Protein AF-M5C6J4-F1 (afdb_monomer_lite)

Sequence (307 aa):
MTDVLSASPREAARERMTSVIWTTALGLPIVQPYRKAKKKQILTALQSVFISDPNLPTQVDPVKQSAAFPPNFVHSLDATHMMLTALECRASSITFASVHDSYWTHASTVDDMSAIIRDTFIALHSSNILQKLRDEFVDRYKDYRVPLSTLTDRELCFILSSLVHPSREVAPPAKLLSLILALVKRSNSRYAKEDGTKRAMAAAKEMLSNAELEAGKDTVESAVEMPPVEEAAPVPDEDVIEDFVEGSEESEKPKKRKAPTKSKGRVVAGKLDSDLQYILLTDLLPILPEKGDFDVAKIKESQYFFS

pLDDT: mean 74.67, std 21.86, range [23.06, 96.75]

Secondary structure (DSSP, 8-state):
--GGGSS-HHHHHH---PPPEEE-TTS-EEE---B---EEEEE-SS-EEEEE-TTS---B-HHHHHHHHHHHHHHHHHHHHHHHHHHHHHHTT---EEETTE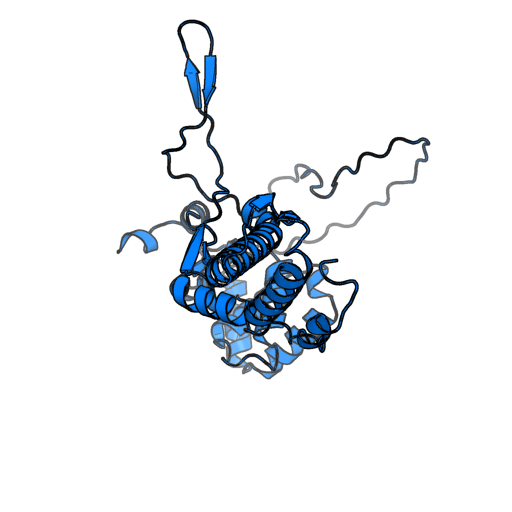EE--GGGHHHHHHHHHHHHHHHHHS-HHHHHHHHHHHHTTT-EEEGGG--HHHHHHHHHHHS-TT-SSPPPHHHHHHHHHHHHH---TGGGSHHHHHHHHHHHHSS-HHHHHHHHHHHHHTB-PPP----PPPP-----------------PPPPPP----PPPBPGGGS-TTTSEEEHHHHSPPPPPPPS--GGGGGG-SSTT-

Radius of gyration: 26.12 Å; chains: 1; bounding box: 70×62×74 Å

Organism: Thanatephorus cucumeris (strain AG1-IB / isolate 7/3/14) (NCBI:txid1108050)

Foldseek 3Di:
DPCVLVQDPVRVVQPQLDFDWDAAPVGRIDTDPAFDFDWDWDDDPVGIDTDGDPPDRGHHDVVCRVVCVVVVVVLSLQVVLLVQLVVVCVVVVWDWDDDRNDIDTDPVCLVVSLLSSLVSVCVRVVDPVVVNRLVCCCVVQVPPKDFPLPDDLLLLLVLLLQQLDPPDPDRDDLLQLLQSLLVLVLDPDPSSVDPSSVVSSVSSVVVHDPVSNVVNNVLQVQQFDDPPPDPDDDDPDPDDPDDDDDDDDDDDDDDDDDDDDDDGTDGHLVRGDSVNRIDRVSSSDGDDDDDDPDDSNVLSVDPPNSD

InterPro domains:
  IPR002092 DNA-directed RNA polymerase, phage-type [PTHR10102] (15-307)
  IPR043502 DNA/RNA polymerase superfamily [SSF56672] (11-307)
  IPR046950 DNA-directed RNA polymerase, C-terminal domain, phage-type [PF00940] (12-307)

Structure (mmCIF, N/CA/C/O backbone):
data_AF-M5C6J4-F1
#
_entry.id   AF-M5C6J4-F1
#
loop_
_atom_site.group_PDB
_atom_site.id
_atom_site.type_symbol
_atom_site.label_atom_id
_atom_site.label_alt_id
_atom_site.label_comp_id
_atom_site.label_asym_id
_atom_site.label_entity_id
_atom_site.label_seq_id
_atom_site.pdbx_PDB_ins_code
_atom_site.Cartn_x
_atom_site.Cartn_y
_atom_site.Cartn_z
_atom_site.occupancy
_atom_site.B_iso_or_equiv
_atom_site.auth_seq_id
_atom_site.auth_comp_id
_atom_site.auth_asym_id
_atom_site.auth_atom_id
_atom_site.pdbx_PDB_model_num
ATOM 1 N N . MET A 1 1 ? -2.439 -21.458 -21.784 1.00 32.91 1 MET A N 1
ATOM 2 C CA . MET A 1 1 ? -1.253 -20.772 -21.214 1.00 32.91 1 MET A CA 1
ATOM 3 C C . MET A 1 1 ? -0.208 -20.427 -22.290 1.00 32.91 1 MET A C 1
ATOM 5 O O . MET A 1 1 ? 0.917 -20.103 -21.947 1.00 32.91 1 MET A O 1
ATOM 9 N N . THR A 1 2 ? -0.577 -20.460 -23.578 1.00 26.69 2 THR A N 1
ATOM 10 C CA . THR A 1 2 ? 0.316 -20.288 -24.742 1.00 26.69 2 THR A CA 1
ATOM 11 C C . THR A 1 2 ? 0.106 -18.973 -25.507 1.00 26.69 2 THR A C 1
ATOM 13 O O . THR A 1 2 ? 0.969 -18.605 -26.290 1.00 26.69 2 THR A O 1
ATOM 16 N N . ASP A 1 3 ? -0.972 -18.224 -25.243 1.00 32.78 3 ASP A N 1
ATOM 17 C CA . ASP A 1 3 ? -1.330 -17.019 -26.022 1.00 32.78 3 ASP A CA 1
ATOM 18 C C . ASP A 1 3 ? -0.710 -15.703 -25.521 1.00 32.78 3 ASP A C 1
ATOM 20 O O . ASP A 1 3 ? -0.830 -14.670 -26.171 1.00 32.78 3 ASP A O 1
ATOM 24 N N . VAL A 1 4 ? -0.010 -15.704 -24.380 1.00 41.19 4 VAL A N 1
ATOM 25 C CA . VAL A 1 4 ? 0.631 -14.474 -23.862 1.00 41.19 4 VAL A CA 1
ATOM 26 C C . VAL A 1 4 ? 1.938 -14.161 -24.605 1.00 41.19 4 VAL A C 1
ATOM 28 O O . VAL A 1 4 ? 2.389 -13.021 -24.607 1.00 41.19 4 VAL A O 1
ATOM 31 N N . LEU A 1 5 ? 2.530 -15.149 -25.288 1.00 40.72 5 LEU A N 1
ATOM 32 C CA . LEU A 1 5 ? 3.778 -14.980 -26.044 1.00 40.72 5 LEU A CA 1
ATOM 33 C C . LEU A 1 5 ? 3.566 -14.430 -27.467 1.00 40.72 5 LEU A C 1
ATOM 35 O O . LEU A 1 5 ? 4.542 -14.069 -28.117 1.00 40.72 5 LEU A O 1
ATOM 39 N N . SER A 1 6 ? 2.321 -14.350 -27.957 1.00 40.41 6 SER A N 1
ATOM 40 C CA . SER A 1 6 ? 1.993 -13.792 -29.281 1.00 40.41 6 SER A CA 1
ATOM 41 C C . SER A 1 6 ? 1.482 -12.351 -29.242 1.00 40.41 6 SER A C 1
ATOM 43 O O . SER A 1 6 ? 1.269 -11.756 -30.297 1.00 40.41 6 SER A O 1
ATOM 45 N N . ALA A 1 7 ? 1.258 -11.783 -28.053 1.00 45.03 7 ALA A N 1
ATOM 46 C CA . ALA A 1 7 ? 0.841 -10.393 -27.918 1.00 45.03 7 ALA A CA 1
ATOM 47 C C . ALA A 1 7 ? 2.014 -9.468 -28.260 1.00 45.03 7 ALA A C 1
ATOM 49 O O . ALA A 1 7 ? 3.116 -9.611 -27.724 1.00 45.03 7 ALA A O 1
ATOM 50 N N . SER A 1 8 ? 1.787 -8.478 -29.125 1.00 53.94 8 SER A N 1
ATOM 51 C CA . SER A 1 8 ? 2.801 -7.456 -29.371 1.00 53.94 8 SER A CA 1
ATOM 52 C C . SER A 1 8 ? 3.145 -6.740 -28.053 1.00 53.94 8 SER A C 1
ATOM 54 O O . SER A 1 8 ? 2.274 -6.560 -27.196 1.00 53.94 8 SER A O 1
ATOM 56 N N . PRO A 1 9 ? 4.373 -6.229 -27.867 1.00 51.19 9 PRO A N 1
ATOM 57 C CA . PRO A 1 9 ? 4.740 -5.494 -26.651 1.00 51.19 9 PRO A CA 1
ATOM 58 C C . PRO A 1 9 ? 3.820 -4.299 -26.350 1.00 51.19 9 PRO A C 1
ATOM 60 O O . PRO A 1 9 ? 3.674 -3.894 -25.198 1.00 51.19 9 PRO A O 1
ATOM 63 N N . ARG A 1 10 ? 3.159 -3.748 -27.381 1.00 48.25 10 ARG A N 1
ATOM 64 C CA . ARG A 1 10 ? 2.127 -2.706 -27.258 1.00 48.25 10 ARG A CA 1
ATOM 65 C C . ARG A 1 1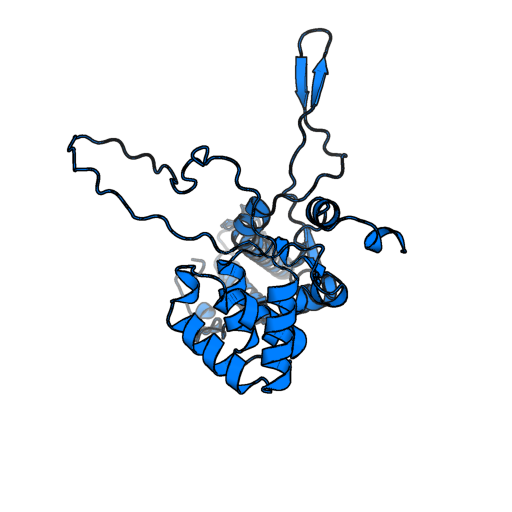0 ? 0.796 -3.237 -26.714 1.00 48.25 10 ARG A C 1
ATOM 67 O O . ARG A 1 10 ? 0.130 -2.516 -25.974 1.00 48.25 10 ARG A O 1
ATOM 74 N N . GLU A 1 11 ? 0.405 -4.460 -27.056 1.00 51.25 11 GLU A N 1
ATOM 75 C CA . GLU A 1 11 ? -0.785 -5.134 -26.517 1.00 51.25 11 GLU A CA 1
ATOM 76 C C . GLU A 1 11 ? -0.543 -5.600 -25.079 1.00 51.25 11 GLU A C 1
ATOM 78 O O . GLU A 1 11 ? -1.334 -5.270 -24.198 1.00 51.25 11 GLU A O 1
ATOM 83 N N . ALA A 1 12 ? 0.619 -6.198 -24.797 1.00 52.44 12 ALA A N 1
ATOM 84 C CA . ALA A 1 12 ? 1.032 -6.551 -23.437 1.00 52.44 12 ALA A CA 1
ATOM 85 C C . ALA A 1 12 ? 1.136 -5.315 -22.515 1.00 52.44 12 ALA A C 1
ATOM 87 O O . ALA A 1 12 ? 0.747 -5.359 -21.350 1.00 52.44 12 ALA A O 1
ATOM 88 N N . ALA A 1 13 ? 1.596 -4.169 -23.036 1.00 51.38 13 ALA A N 1
ATOM 89 C CA . ALA A 1 13 ? 1.594 -2.906 -22.294 1.00 51.38 13 ALA A CA 1
ATOM 90 C C . ALA A 1 13 ? 0.180 -2.330 -22.070 1.00 51.38 13 ALA A C 1
ATOM 92 O O . ALA A 1 13 ? -0.028 -1.593 -21.102 1.00 51.38 13 ALA A O 1
ATOM 93 N N . ARG A 1 14 ? -0.794 -2.653 -22.935 1.00 51.88 14 ARG A N 1
ATOM 94 C CA . ARG A 1 14 ? -2.202 -2.262 -22.758 1.00 51.88 14 ARG A CA 1
ATOM 95 C C . ARG A 1 14 ? -2.895 -3.124 -21.706 1.00 51.88 14 ARG A C 1
ATOM 97 O O . ARG A 1 14 ? -3.741 -2.603 -20.996 1.00 51.88 14 ARG A O 1
ATOM 104 N N . GLU A 1 15 ? -2.556 -4.390 -21.528 1.00 60.94 15 GLU A N 1
ATOM 105 C CA . GLU A 1 15 ? -3.308 -5.302 -20.648 1.00 60.94 15 GLU A CA 1
ATOM 106 C C . GLU A 1 15 ? -2.845 -5.312 -19.182 1.00 60.94 15 GLU A C 1
ATOM 108 O O . GLU A 1 15 ? -2.774 -6.346 -18.523 1.00 60.94 15 GLU A O 1
ATOM 113 N N . ARG A 1 16 ? -2.587 -4.134 -18.607 1.00 74.94 16 ARG A N 1
ATOM 114 C CA . ARG A 1 16 ? -2.332 -4.012 -17.163 1.00 74.94 16 ARG A CA 1
ATOM 115 C C . ARG A 1 16 ? -3.640 -4.165 -16.386 1.00 74.94 16 ARG A C 1
ATOM 117 O O . ARG A 1 16 ? -4.366 -3.192 -16.180 1.00 74.94 16 ARG A O 1
ATOM 124 N N . MET A 1 17 ? -3.963 -5.393 -15.987 1.00 82.81 17 MET A N 1
ATOM 125 C CA . MET A 1 17 ? -5.167 -5.711 -15.202 1.00 82.81 17 MET A CA 1
ATOM 126 C C . MET A 1 17 ? -4.902 -5.890 -13.702 1.00 82.81 17 MET A C 1
ATOM 128 O O . MET A 1 17 ? -5.849 -5.897 -12.912 1.00 82.81 17 MET A O 1
ATOM 132 N N . THR A 1 18 ? -3.634 -6.017 -13.316 1.00 87.50 18 THR A N 1
ATOM 133 C CA . THR A 1 18 ? -3.195 -6.292 -11.946 1.00 87.50 18 THR A CA 1
ATOM 134 C C . THR A 1 18 ? -3.258 -5.037 -11.087 1.00 87.50 18 THR A C 1
ATOM 136 O O . THR A 1 18 ? -2.567 -4.056 -11.356 1.00 87.50 18 THR A O 1
ATOM 139 N N . SER A 1 19 ? -4.095 -5.068 -10.055 1.00 90.50 19 SER A N 1
ATOM 140 C CA . SER A 1 19 ? -4.154 -4.051 -9.002 1.00 90.50 19 SER A CA 1
ATOM 141 C C . SER A 1 19 ? -3.185 -4.381 -7.874 1.00 90.50 19 SER A C 1
ATOM 143 O O . SER A 1 19 ? -2.847 -5.547 -7.677 1.00 90.50 19 SER A O 1
ATOM 145 N N . VAL A 1 20 ? -2.805 -3.374 -7.090 1.00 92.69 20 VAL A N 1
ATOM 146 C CA . VAL A 1 20 ? -2.068 -3.607 -5.848 1.00 92.69 20 VAL A CA 1
ATOM 147 C C . VAL A 1 20 ? -3.012 -4.223 -4.815 1.00 92.69 20 VAL A C 1
ATOM 149 O O . VAL A 1 20 ? -4.138 -3.760 -4.609 1.00 92.69 20 VAL A O 1
ATOM 152 N N . ILE A 1 21 ? -2.534 -5.297 -4.200 1.00 95.12 21 ILE A N 1
ATOM 153 C CA . ILE A 1 21 ? -3.207 -6.066 -3.157 1.00 95.12 21 ILE A CA 1
ATOM 154 C C . ILE A 1 21 ? -2.212 -6.274 -2.019 1.00 95.12 21 ILE A C 1
ATOM 156 O O . ILE A 1 21 ? -1.061 -6.619 -2.302 1.00 95.12 21 ILE A O 1
ATOM 160 N N . TRP A 1 22 ? -2.654 -6.112 -0.774 1.00 95.94 22 TRP A N 1
ATOM 161 C CA . TRP A 1 22 ? -1.943 -6.510 0.451 1.00 95.94 22 TRP A CA 1
ATOM 162 C C . TRP A 1 22 ? -2.932 -7.055 1.478 1.00 95.94 22 TRP A C 1
ATOM 164 O O . TRP A 1 22 ? -4.145 -6.905 1.318 1.00 95.94 22 TRP A O 1
ATOM 174 N N . THR A 1 23 ? -2.424 -7.676 2.535 1.00 95.62 23 THR A N 1
ATOM 175 C CA . THR A 1 23 ? -3.243 -8.240 3.608 1.00 95.62 23 THR A CA 1
ATOM 176 C C . THR A 1 23 ? -2.943 -7.513 4.911 1.00 95.62 23 THR A C 1
ATOM 178 O O . THR A 1 23 ? -1.785 -7.263 5.244 1.00 95.62 23 THR A O 1
ATOM 181 N N . THR A 1 24 ? -3.979 -7.141 5.663 1.00 93.88 24 THR A N 1
ATOM 182 C CA . THR A 1 24 ? -3.783 -6.541 6.990 1.00 93.88 24 THR A CA 1
ATOM 183 C C . THR A 1 24 ? -3.262 -7.568 7.995 1.00 93.88 24 THR A C 1
ATOM 185 O O . THR A 1 24 ? -3.369 -8.776 7.783 1.00 93.88 24 THR A O 1
ATOM 188 N N . ALA A 1 25 ? -2.760 -7.112 9.148 1.00 88.31 25 ALA A N 1
ATOM 189 C CA . ALA A 1 25 ? -2.315 -8.017 10.214 1.00 88.31 25 ALA A CA 1
ATOM 190 C C . ALA A 1 25 ? -3.446 -8.906 10.780 1.00 88.31 25 ALA A C 1
ATOM 192 O O . ALA A 1 25 ? -3.164 -9.934 11.387 1.00 88.31 25 ALA A O 1
ATOM 193 N N . LEU A 1 26 ? -4.710 -8.534 10.545 1.00 90.50 26 LEU A N 1
ATOM 194 C CA . LEU A 1 26 ? -5.900 -9.316 10.900 1.00 90.50 26 LEU A CA 1
ATOM 195 C C . LEU A 1 26 ? -6.342 -10.297 9.800 1.00 90.50 26 LEU A C 1
ATOM 197 O O . LEU A 1 26 ? -7.363 -10.961 9.949 1.00 90.50 26 LEU A O 1
ATOM 201 N N . GLY A 1 27 ? -5.607 -10.386 8.689 1.00 91.38 27 GLY A N 1
ATOM 202 C CA . GLY A 1 27 ? -5.918 -11.298 7.588 1.00 91.38 27 GLY A CA 1
ATOM 203 C C . GLY A 1 27 ? -6.942 -10.764 6.582 1.00 91.38 27 GLY A C 1
ATOM 204 O O . GLY A 1 27 ? -7.396 -11.524 5.732 1.00 91.38 27 GLY A O 1
ATOM 205 N N . LEU A 1 28 ? -7.314 -9.479 6.644 1.00 94.31 28 LEU A N 1
ATOM 206 C CA . LEU A 1 28 ? -8.233 -8.879 5.673 1.00 94.31 28 LEU A CA 1
ATOM 207 C C . LEU A 1 28 ? -7.469 -8.510 4.387 1.00 94.31 28 LEU A C 1
ATOM 209 O O . LEU A 1 28 ? -6.568 -7.670 4.455 1.00 94.31 28 LEU A O 1
ATOM 213 N N . PRO A 1 29 ? -7.813 -9.076 3.216 1.00 95.94 29 PRO A N 1
ATOM 214 C CA . PRO A 1 29 ? -7.210 -8.666 1.955 1.00 95.94 29 PRO A CA 1
ATOM 215 C C . PRO A 1 29 ? -7.772 -7.314 1.502 1.00 95.94 29 PRO A C 1
ATOM 217 O O . PRO A 1 29 ? -8.985 -7.112 1.437 1.00 95.94 29 PRO A O 1
ATOM 220 N N . ILE A 1 30 ? -6.882 -6.399 1.135 1.00 96.56 30 ILE A N 1
ATOM 221 C CA . ILE A 1 30 ? -7.213 -5.074 0.616 1.00 96.56 30 ILE A CA 1
ATOM 222 C C . ILE A 1 30 ? -6.789 -5.000 -0.840 1.00 96.56 30 ILE A C 1
ATOM 224 O O . ILE A 1 30 ? -5.638 -5.257 -1.179 1.00 96.56 30 ILE A O 1
ATOM 228 N N . VAL A 1 31 ? -7.734 -4.627 -1.700 1.00 95.38 31 VAL A N 1
ATOM 229 C CA . VAL A 1 31 ? -7.543 -4.503 -3.147 1.00 95.38 31 VAL A CA 1
ATOM 230 C C . VAL A 1 31 ? -7.815 -3.060 -3.549 1.00 95.38 31 VAL A C 1
ATOM 232 O O . VAL A 1 31 ? -8.918 -2.560 -3.336 1.00 95.38 31 VAL A O 1
ATOM 235 N N . GLN A 1 32 ? -6.844 -2.385 -4.166 1.00 93.81 32 GLN A N 1
ATOM 236 C CA . GLN A 1 32 ? -7.042 -1.015 -4.642 1.00 93.81 32 GLN A CA 1
ATOM 237 C C . GLN A 1 32 ? -7.902 -0.976 -5.924 1.00 93.81 32 GLN A C 1
ATOM 239 O O . GLN A 1 32 ? -7.459 -1.456 -6.976 1.00 93.81 32 GLN A O 1
ATOM 244 N N . PRO A 1 33 ? -9.098 -0.350 -5.905 1.00 92.25 33 PRO A N 1
ATOM 245 C CA . PRO A 1 33 ? -10.057 -0.407 -7.011 1.00 92.25 33 PRO A CA 1
ATOM 246 C C . PRO A 1 33 ? -9.799 0.644 -8.107 1.00 92.25 33 PRO A C 1
ATOM 248 O O . PRO A 1 33 ? -10.683 0.933 -8.914 1.00 92.25 33 PRO A O 1
ATOM 251 N N . TYR A 1 34 ? -8.609 1.250 -8.164 1.00 93.00 34 TYR A N 1
ATOM 252 C CA . TYR A 1 34 ? -8.318 2.312 -9.130 1.00 93.00 34 TYR A CA 1
ATOM 253 C C . TYR A 1 34 ? -8.114 1.742 -10.534 1.00 93.00 34 TYR A C 1
ATOM 255 O O . TYR A 1 34 ? -7.041 1.242 -10.893 1.00 93.00 34 TYR A O 1
ATOM 263 N N . ARG A 1 35 ? -9.175 1.829 -11.337 1.00 90.69 35 ARG A N 1
ATOM 264 C CA . ARG A 1 35 ? -9.216 1.400 -12.734 1.00 90.69 35 ARG A CA 1
ATOM 265 C C . ARG A 1 35 ? -9.677 2.531 -13.652 1.00 90.69 35 ARG A C 1
ATOM 267 O O . ARG A 1 35 ? -10.382 3.451 -13.237 1.00 90.69 35 ARG A O 1
ATOM 274 N N . LYS A 1 36 ? -9.291 2.453 -14.926 1.00 88.00 36 LYS A N 1
ATOM 275 C CA . LYS A 1 36 ? -9.700 3.399 -15.971 1.00 88.00 36 LYS A CA 1
ATOM 276 C C . LYS A 1 36 ? -11.147 3.128 -16.386 1.00 88.00 36 LYS A C 1
ATOM 278 O O . LYS A 1 36 ? -11.398 2.305 -17.266 1.00 88.00 36 LYS A O 1
ATOM 283 N N . ALA A 1 37 ? -12.087 3.826 -15.754 1.00 85.44 37 ALA A N 1
ATOM 284 C CA . ALA A 1 37 ? -13.508 3.734 -16.077 1.00 85.44 37 ALA A CA 1
ATOM 285 C C . ALA A 1 37 ? -13.771 4.151 -17.535 1.00 85.44 37 ALA A C 1
ATOM 287 O O . ALA A 1 37 ? -13.430 5.262 -17.950 1.00 85.44 37 ALA A O 1
ATOM 288 N N . LYS A 1 38 ? -14.397 3.267 -18.318 1.00 84.94 38 LYS A N 1
ATOM 289 C CA . LYS A 1 38 ? -14.833 3.567 -19.686 1.00 84.94 38 LYS A CA 1
ATOM 290 C C . LYS A 1 38 ? -16.296 3.985 -19.648 1.00 84.94 38 LYS A C 1
ATOM 292 O O . LYS A 1 38 ? -17.179 3.150 -19.472 1.00 84.94 38 LYS A O 1
ATOM 297 N N . LYS A 1 39 ? -16.548 5.282 -19.822 1.00 89.25 39 LYS A N 1
ATOM 298 C CA . LYS A 1 39 ? -17.912 5.797 -19.948 1.00 89.25 39 LYS A CA 1
ATOM 299 C C . LYS A 1 39 ? -18.450 5.467 -21.337 1.00 89.25 39 LYS A C 1
ATOM 301 O O . LYS A 1 39 ? -17.786 5.726 -22.339 1.00 89.25 39 LYS A O 1
ATOM 306 N N . LYS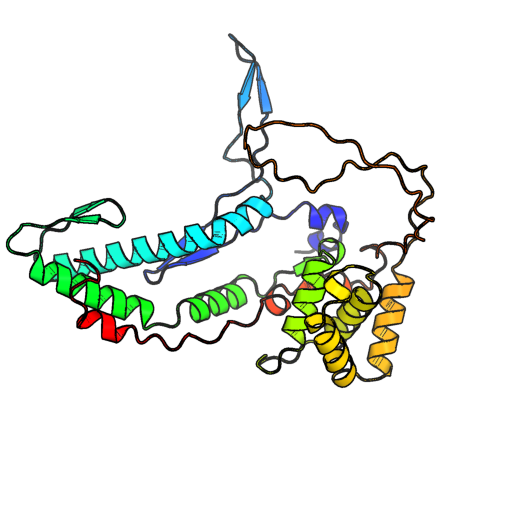 A 1 40 ? -19.659 4.919 -21.392 1.00 89.50 40 LYS A N 1
ATOM 307 C CA . LYS A 1 40 ? -20.423 4.699 -22.615 1.00 89.50 40 LYS A CA 1
ATOM 308 C C . LYS A 1 40 ? -21.636 5.614 -22.606 1.00 89.50 40 LYS A C 1
ATOM 310 O O . LYS A 1 40 ? -22.308 5.772 -21.587 1.00 89.50 40 LYS A O 1
ATOM 315 N N . GLN A 1 41 ? -21.904 6.206 -23.758 1.00 93.81 41 GLN A N 1
ATOM 316 C CA . GLN A 1 41 ? -23.115 6.969 -23.983 1.00 93.81 41 GLN A CA 1
ATOM 317 C C . GLN A 1 41 ? -24.284 6.004 -24.206 1.00 93.81 41 GLN A C 1
ATOM 319 O O . GLN A 1 41 ? -24.223 5.144 -25.087 1.00 93.81 41 GLN A O 1
ATOM 324 N N . ILE A 1 42 ? -25.332 6.133 -23.398 1.00 92.69 42 ILE A N 1
ATOM 325 C CA . ILE A 1 42 ? -26.563 5.355 -23.519 1.00 92.69 42 ILE A CA 1
ATOM 326 C C . ILE A 1 42 ? -27.708 6.314 -23.800 1.00 92.69 42 ILE A C 1
ATOM 328 O O . ILE A 1 42 ? -27.992 7.217 -23.010 1.00 92.69 42 ILE A O 1
ATOM 332 N N . LEU A 1 43 ? -28.358 6.101 -24.941 1.00 94.38 43 LEU A N 1
ATOM 333 C CA . LEU A 1 43 ? -29.575 6.807 -25.293 1.00 94.38 43 LEU A CA 1
ATOM 334 C C . LEU A 1 43 ? -30.733 6.218 -24.484 1.00 94.38 43 LEU A C 1
ATOM 336 O O . LEU A 1 43 ? -31.009 5.022 -24.564 1.00 94.38 43 LEU A O 1
ATOM 340 N N . THR A 1 44 ? -31.397 7.061 -23.704 1.00 95.50 44 THR A N 1
ATOM 341 C CA . THR A 1 44 ? -32.643 6.721 -23.010 1.00 95.50 44 THR A CA 1
ATOM 342 C C . THR A 1 44 ? -33.803 7.485 -23.645 1.00 95.50 44 THR A C 1
ATOM 344 O O . THR A 1 44 ? -33.585 8.362 -24.479 1.00 95.50 44 THR A O 1
ATOM 347 N N . ALA A 1 45 ? -35.039 7.185 -23.241 1.00 95.06 45 ALA A N 1
ATOM 348 C CA . ALA A 1 45 ? -36.225 7.865 -23.763 1.00 95.06 45 ALA A CA 1
ATOM 349 C C . ALA A 1 45 ? -36.250 9.385 -23.484 1.00 95.06 45 ALA A C 1
ATOM 351 O O . ALA A 1 45 ? -36.884 10.119 -24.232 1.00 95.06 45 ALA A O 1
ATOM 352 N N . LEU A 1 46 ? -35.575 9.854 -22.424 1.00 95.06 46 LEU A N 1
ATOM 353 C CA . LEU A 1 46 ? -35.551 11.273 -22.037 1.00 95.06 46 LEU A CA 1
ATOM 354 C C . LEU A 1 46 ? -34.309 12.006 -22.547 1.00 95.06 46 LEU A C 1
ATOM 356 O O . LEU A 1 46 ? -34.397 13.137 -23.013 1.00 95.06 46 LEU A O 1
ATOM 360 N N . GLN A 1 47 ? -33.140 11.386 -22.407 1.00 95.44 47 GLN A N 1
ATOM 361 C CA . GLN A 1 47 ? -31.865 12.006 -22.749 1.00 95.44 47 GLN A CA 1
ATOM 362 C C . GLN A 1 47 ? -30.780 10.960 -22.965 1.00 95.44 47 GLN A C 1
ATOM 364 O O . GLN A 1 47 ? -30.925 9.777 -22.647 1.00 95.44 47 GLN A O 1
ATOM 369 N N . SER A 1 48 ? -29.643 11.415 -23.462 1.00 93.94 48 SER A N 1
ATOM 370 C CA . SER A 1 48 ? -28.449 10.596 -23.517 1.00 93.94 48 SER A CA 1
ATOM 371 C C . SER A 1 48 ? -27.617 10.776 -22.248 1.00 93.94 48 SER A C 1
ATOM 373 O O . SER A 1 48 ? -27.212 11.892 -21.938 1.00 93.94 48 SER A O 1
ATOM 375 N N . VAL A 1 49 ? -27.296 9.684 -21.553 1.00 95.50 49 VAL A N 1
ATOM 376 C CA . VAL A 1 49 ? -26.457 9.698 -20.342 1.00 95.50 49 VAL A CA 1
ATOM 377 C C . VAL A 1 49 ? -25.130 8.985 -20.578 1.00 95.50 49 VAL A C 1
ATOM 379 O O . VAL A 1 49 ? -25.067 7.991 -21.297 1.00 95.50 49 VAL A O 1
ATOM 382 N N . PHE A 1 50 ? -24.055 9.481 -19.966 1.00 93.62 50 PHE A N 1
ATOM 383 C CA . PHE A 1 50 ? -22.757 8.807 -19.959 1.00 93.62 50 PHE A CA 1
ATOM 384 C C . PHE A 1 50 ? -22.609 8.007 -18.669 1.00 93.62 50 PHE A C 1
ATOM 386 O O . PHE A 1 50 ? -22.400 8.590 -17.606 1.00 93.62 50 PHE A O 1
ATOM 393 N N . ILE A 1 51 ? -22.681 6.681 -18.763 1.00 91.94 51 ILE A N 1
ATOM 394 C CA . ILE A 1 51 ? -22.515 5.788 -17.611 1.00 91.94 51 ILE A CA 1
ATOM 395 C C . ILE A 1 51 ? -21.298 4.885 -17.790 1.00 91.94 51 ILE A C 1
ATOM 397 O O . ILE A 1 51 ? -20.896 4.578 -18.910 1.00 91.94 51 ILE A O 1
ATOM 401 N N . SER A 1 52 ? -20.696 4.469 -16.680 1.00 88.88 52 SER A N 1
ATOM 402 C CA . SER A 1 52 ? -19.662 3.434 -16.672 1.00 88.88 52 SER A CA 1
ATOM 403 C C . SER A 1 52 ? -20.287 2.137 -16.185 1.00 88.88 52 SER A C 1
ATOM 405 O O . SER A 1 52 ? -20.971 2.144 -15.166 1.00 88.88 52 SER A O 1
ATOM 407 N N . ASP A 1 53 ? -20.031 1.037 -16.885 1.00 86.62 53 ASP A N 1
ATOM 408 C CA . ASP A 1 53 ? -20.413 -0.293 -16.412 1.00 86.62 53 ASP A CA 1
ATOM 409 C C . ASP A 1 53 ? -19.370 -0.779 -15.385 1.00 86.62 53 ASP A C 1
ATOM 411 O O . ASP A 1 53 ? -18.192 -0.893 -15.744 1.00 86.62 53 ASP A O 1
ATOM 415 N N . PRO A 1 54 ? -19.752 -1.025 -14.117 1.00 84.69 54 PRO A N 1
ATOM 416 C CA . PRO A 1 54 ? -18.828 -1.488 -13.083 1.00 84.69 54 PRO A CA 1
ATOM 417 C C . PRO A 1 54 ? -18.371 -2.942 -13.278 1.00 84.69 54 PRO A C 1
ATOM 419 O O . PRO A 1 54 ? -17.356 -3.329 -12.704 1.00 84.69 54 PRO A O 1
ATOM 422 N N . ASN A 1 55 ? -19.080 -3.743 -14.080 1.00 84.31 55 ASN A N 1
ATOM 423 C CA . ASN A 1 55 ? -18.757 -5.155 -14.297 1.00 84.31 55 ASN A CA 1
ATOM 424 C C . ASN A 1 55 ? -17.748 -5.371 -15.432 1.00 84.31 55 ASN A C 1
ATOM 426 O O . ASN A 1 55 ? -17.227 -6.474 -15.594 1.00 84.31 55 ASN A O 1
ATOM 430 N N . LEU A 1 56 ? -17.459 -4.338 -16.230 1.00 83.50 56 LEU A N 1
ATOM 431 C CA . LEU A 1 56 ? -16.475 -4.446 -17.299 1.00 83.50 56 LEU A CA 1
ATOM 432 C C . LEU A 1 56 ? -15.055 -4.493 -16.717 1.00 83.50 56 LEU A C 1
ATOM 434 O O . LEU A 1 56 ? -14.639 -3.548 -16.039 1.00 83.50 56 LEU A O 1
ATOM 438 N N . PRO A 1 57 ? -14.252 -5.527 -17.031 1.00 81.44 57 PRO A N 1
ATOM 439 C CA . PRO A 1 57 ? -12.857 -5.560 -16.628 1.00 81.44 57 PRO A CA 1
ATOM 440 C C . PRO A 1 57 ? -12.089 -4.466 -17.375 1.00 81.44 57 PRO A C 1
ATOM 442 O O . PRO A 1 57 ? -11.822 -4.544 -18.576 1.00 81.44 57 PRO A O 1
ATOM 445 N N . THR A 1 58 ? -11.733 -3.409 -16.652 1.00 85.69 58 THR A N 1
ATOM 446 C CA . THR A 1 58 ? -10.935 -2.300 -17.177 1.00 85.69 58 THR A CA 1
ATOM 447 C C . THR A 1 58 ? -9.507 -2.351 -16.659 1.00 85.69 58 THR A C 1
ATOM 449 O O . THR A 1 58 ? -9.241 -2.844 -15.562 1.00 85.69 58 THR A O 1
ATOM 452 N N . GLN A 1 59 ? -8.590 -1.785 -17.439 1.00 86.88 59 GLN A N 1
ATOM 453 C CA . GLN A 1 59 ? -7.188 -1.624 -17.057 1.00 86.88 59 GLN A CA 1
ATOM 454 C C . GLN A 1 59 ? -7.060 -0.826 -15.759 1.00 86.88 59 GLN A C 1
ATOM 456 O O . GLN A 1 59 ? -7.878 0.059 -15.482 1.00 86.88 59 GLN A O 1
ATOM 461 N N . VAL A 1 60 ? -6.012 -1.104 -14.990 1.00 89.25 60 VAL A N 1
ATOM 462 C CA . VAL A 1 60 ? -5.684 -0.304 -13.810 1.00 89.25 60 VAL A CA 1
ATOM 463 C C . VAL A 1 60 ? -5.190 1.083 -14.213 1.00 89.25 60 VAL A C 1
ATOM 465 O O . VAL A 1 60 ? -4.622 1.281 -15.292 1.00 89.25 60 VAL A O 1
ATOM 468 N N . ASP A 1 61 ? -5.433 2.062 -13.349 1.00 90.12 61 ASP A N 1
ATOM 469 C CA . ASP A 1 61 ? -4.884 3.406 -13.495 1.00 90.12 61 ASP A CA 1
ATOM 470 C C . ASP A 1 61 ? -3.575 3.501 -12.690 1.00 90.12 61 ASP A C 1
ATOM 472 O O . ASP A 1 61 ? -3.641 3.626 -11.467 1.00 90.12 61 ASP A O 1
ATOM 476 N N . PRO A 1 62 ? -2.390 3.402 -13.327 1.00 86.19 62 PRO A N 1
ATOM 477 C CA . PRO A 1 62 ? -1.123 3.309 -12.602 1.00 86.19 62 PRO A CA 1
ATOM 478 C C . PRO A 1 62 ? -0.832 4.556 -11.762 1.00 86.19 62 PRO A C 1
ATOM 480 O O . PRO A 1 62 ? -0.296 4.418 -10.669 1.00 86.19 62 PRO A O 1
ATOM 483 N N . VAL A 1 63 ? -1.235 5.742 -12.232 1.00 88.81 63 VAL A N 1
ATOM 484 C CA . VAL A 1 63 ? -0.997 7.013 -11.532 1.00 88.81 63 VAL A CA 1
ATOM 485 C C . VAL A 1 63 ? -1.820 7.067 -10.248 1.00 88.81 63 VAL A C 1
ATOM 487 O O . VAL A 1 63 ? -1.303 7.396 -9.181 1.00 88.81 63 VAL A O 1
ATOM 490 N N . LYS A 1 64 ? -3.101 6.684 -10.322 1.00 91.44 64 LYS A N 1
ATOM 491 C CA . LYS A 1 64 ? -3.965 6.638 -9.135 1.00 91.44 64 LYS A CA 1
ATOM 492 C C . LYS A 1 64 ? -3.561 5.532 -8.169 1.00 91.44 64 LYS A C 1
ATOM 494 O O . LYS A 1 64 ? -3.581 5.765 -6.968 1.00 91.44 64 LYS A O 1
ATOM 499 N N . GLN A 1 65 ? -3.170 4.361 -8.676 1.00 91.94 65 GLN A N 1
ATOM 500 C CA . GLN A 1 65 ? -2.661 3.263 -7.847 1.00 91.94 65 GLN A CA 1
ATOM 501 C C . GLN A 1 65 ? -1.426 3.708 -7.050 1.00 91.94 65 GLN A C 1
ATOM 503 O O . GLN A 1 65 ? -1.413 3.573 -5.828 1.00 91.94 65 GLN A O 1
ATOM 508 N N . SER A 1 66 ? -0.427 4.314 -7.710 1.00 89.25 66 SER A N 1
ATOM 509 C CA . SER A 1 66 ? 0.795 4.770 -7.037 1.00 89.25 66 SER A CA 1
ATOM 510 C C . SER A 1 66 ? 0.533 5.891 -6.033 1.00 89.25 66 SER A C 1
ATOM 512 O O . SER A 1 66 ? 1.065 5.852 -4.928 1.00 89.25 66 SER A O 1
ATOM 514 N N . ALA A 1 67 ? -0.303 6.872 -6.389 1.00 92.62 67 ALA A N 1
ATOM 515 C CA . ALA A 1 67 ? -0.602 8.005 -5.514 1.00 92.62 67 ALA A CA 1
ATOM 516 C C . ALA A 1 67 ? -1.443 7.600 -4.291 1.00 92.62 67 ALA A C 1
ATOM 518 O O . ALA A 1 67 ? -1.260 8.142 -3.205 1.00 92.62 67 ALA A O 1
ATOM 519 N N . ALA A 1 68 ? -2.350 6.634 -4.450 1.00 93.88 68 ALA A N 1
ATOM 520 C CA . ALA A 1 68 ? -3.250 6.209 -3.385 1.00 93.88 68 ALA A CA 1
ATOM 521 C C . ALA A 1 68 ? -2.691 5.084 -2.505 1.00 93.88 68 ALA A C 1
ATOM 523 O O . ALA A 1 68 ? -3.309 4.741 -1.499 1.00 93.88 68 ALA A O 1
ATOM 524 N N . PHE A 1 69 ? -1.560 4.472 -2.873 1.00 94.62 69 PHE A N 1
ATOM 525 C CA . PHE A 1 69 ? -0.977 3.389 -2.083 1.00 94.62 69 PHE A CA 1
ATOM 526 C C . PHE A 1 69 ? -0.577 3.838 -0.668 1.00 94.62 69 PHE A C 1
ATOM 528 O O . PHE A 1 69 ? -1.097 3.242 0.277 1.00 94.62 69 PHE A O 1
ATOM 535 N N . PRO A 1 70 ? 0.234 4.902 -0.475 1.00 94.75 70 PRO A N 1
ATOM 536 C CA . PRO A 1 70 ? 0.611 5.343 0.868 1.00 94.75 70 PRO A CA 1
ATOM 537 C C . PRO A 1 70 ? -0.577 5.646 1.803 1.00 94.75 70 PRO A C 1
ATOM 539 O O . PRO A 1 70 ? -0.605 5.068 2.890 1.00 94.75 70 PRO A O 1
ATOM 542 N N . PRO A 1 71 ? -1.586 6.463 1.422 1.00 95.88 71 PRO A N 1
ATOM 543 C CA . PRO A 1 71 ? -2.702 6.751 2.325 1.00 95.88 71 PRO A CA 1
ATOM 544 C C . PRO A 1 71 ? -3.562 5.513 2.605 1.00 95.88 71 PRO A C 1
ATOM 546 O O . PRO A 1 71 ? -3.923 5.272 3.751 1.00 95.88 71 PRO A O 1
ATOM 549 N N . ASN A 1 72 ? -3.847 4.675 1.600 1.00 96.50 72 ASN A N 1
ATOM 550 C CA . ASN A 1 72 ? -4.665 3.480 1.820 1.00 96.50 72 ASN A CA 1
ATOM 551 C C . ASN A 1 72 ? -3.962 2.454 2.713 1.00 96.50 72 ASN A C 1
ATOM 553 O O . ASN A 1 72 ? -4.626 1.766 3.488 1.00 96.50 72 ASN A O 1
ATOM 557 N N . PHE A 1 73 ? -2.635 2.345 2.613 1.00 95.69 73 PHE A N 1
ATOM 558 C CA . PHE A 1 73 ? -1.861 1.471 3.480 1.00 95.69 73 PHE A CA 1
ATOM 559 C C . PHE A 1 73 ? -1.930 1.936 4.939 1.00 95.69 73 PHE A C 1
ATOM 561 O O . PHE A 1 73 ? -2.263 1.130 5.805 1.00 95.69 73 PHE A O 1
ATOM 568 N N . VAL A 1 74 ? -1.727 3.229 5.212 1.00 94.50 74 VAL A N 1
ATOM 569 C CA . VAL A 1 74 ? -1.853 3.786 6.573 1.00 94.50 74 VAL A CA 1
ATOM 570 C C . VAL A 1 74 ? -3.277 3.624 7.110 1.00 94.50 74 VAL A C 1
ATOM 572 O O . VAL A 1 74 ? -3.451 3.035 8.171 1.00 94.50 74 VAL A O 1
ATOM 575 N N . HIS A 1 75 ? -4.305 3.969 6.328 1.00 95.06 75 HIS A N 1
ATOM 576 C CA . HIS A 1 75 ? -5.701 3.765 6.739 1.00 95.06 75 HIS A CA 1
ATOM 577 C C . HIS A 1 75 ? -6.020 2.297 7.056 1.00 95.06 75 HIS A C 1
ATOM 579 O O . HIS A 1 75 ? -6.841 2.003 7.926 1.00 95.06 75 HIS A O 1
ATOM 585 N N . SER A 1 76 ? -5.380 1.349 6.362 1.00 95.38 76 SER A N 1
ATOM 586 C CA . SER A 1 76 ? -5.542 -0.069 6.677 1.00 95.38 76 SER A CA 1
ATOM 587 C C . SER A 1 76 ? -4.913 -0.469 8.010 1.00 95.38 76 SER A C 1
ATOM 589 O O . SER A 1 76 ? -5.455 -1.340 8.697 1.00 95.38 76 SER A O 1
ATOM 591 N N . LEU A 1 77 ? -3.804 0.168 8.394 1.00 94.62 77 LEU A N 1
ATOM 592 C CA . LEU A 1 77 ? -3.173 -0.021 9.698 1.00 94.62 77 LEU A CA 1
ATOM 593 C C . LEU A 1 77 ? -4.013 0.612 10.806 1.00 94.62 77 LEU A C 1
ATOM 595 O O . LEU A 1 77 ? -4.234 -0.043 11.821 1.00 94.62 77 LEU A O 1
ATOM 599 N N . ASP A 1 78 ? -4.567 1.801 10.579 1.00 94.50 78 ASP A N 1
ATOM 600 C CA . ASP A 1 78 ? -5.442 2.482 11.540 1.00 94.50 78 ASP A CA 1
ATOM 601 C C . ASP A 1 78 ? -6.712 1.666 11.803 1.00 94.50 78 ASP A C 1
ATOM 603 O O . ASP A 1 78 ? -7.062 1.395 12.950 1.00 94.50 78 ASP A O 1
ATOM 607 N N . ALA A 1 79 ? -7.359 1.161 10.747 1.00 94.81 79 ALA A N 1
ATOM 608 C CA . ALA A 1 79 ? -8.518 0.280 10.881 1.00 94.81 79 ALA A CA 1
ATOM 609 C C . ALA A 1 79 ? -8.169 -1.041 11.591 1.00 94.81 79 ALA A C 1
ATOM 611 O O . ALA A 1 79 ? -8.970 -1.571 12.365 1.00 94.81 79 ALA A O 1
ATOM 612 N N . THR A 1 80 ? -6.967 -1.572 11.345 1.00 94.69 80 THR A N 1
ATOM 613 C CA . THR A 1 80 ? -6.460 -2.767 12.034 1.00 94.69 80 THR A CA 1
ATOM 614 C C . THR A 1 80 ? -6.256 -2.496 13.519 1.00 94.69 80 THR A C 1
ATOM 616 O O . THR A 1 80 ? -6.679 -3.295 14.352 1.00 94.69 80 THR A O 1
ATOM 619 N N . HIS A 1 81 ? -5.649 -1.361 13.856 1.00 94.81 81 HIS A N 1
ATOM 620 C CA . HIS A 1 81 ? -5.439 -0.928 15.226 1.00 94.81 81 HIS A CA 1
ATOM 621 C C . HIS A 1 81 ? -6.770 -0.708 15.955 1.00 94.81 81 HIS A C 1
ATOM 623 O O . HIS A 1 81 ? -6.967 -1.281 17.021 1.00 94.81 81 HIS A O 1
ATOM 629 N N . MET A 1 82 ? -7.715 0.011 15.343 1.00 95.69 82 MET A N 1
ATOM 630 C CA . MET A 1 82 ? -9.075 0.202 15.857 1.00 95.69 82 MET A CA 1
ATOM 631 C C . MET A 1 82 ? -9.752 -1.137 16.168 1.00 95.69 82 MET A C 1
ATOM 633 O O . MET A 1 82 ? -10.334 -1.307 17.236 1.00 95.69 82 MET A O 1
ATOM 637 N N . MET A 1 83 ? -9.664 -2.106 15.252 1.00 95.69 83 MET A N 1
ATOM 638 C CA . MET A 1 83 ? -10.281 -3.418 15.440 1.00 95.69 83 MET A CA 1
ATOM 639 C C . MET A 1 83 ? -9.607 -4.225 16.559 1.00 95.69 83 MET A C 1
ATOM 641 O O . MET A 1 83 ? -10.304 -4.856 17.350 1.00 95.69 83 MET A O 1
ATOM 645 N N . LEU A 1 84 ? -8.274 -4.184 16.668 1.00 94.56 84 LEU A N 1
ATOM 646 C CA . LEU A 1 84 ? -7.543 -4.804 17.780 1.00 94.56 84 LEU A CA 1
ATOM 647 C C . LEU A 1 84 ? -7.956 -4.191 19.125 1.00 94.56 84 LEU A C 1
ATOM 649 O O . LEU A 1 84 ? -8.302 -4.926 20.046 1.00 94.56 84 LEU A O 1
ATOM 653 N N . THR A 1 85 ? -8.010 -2.861 19.211 1.00 95.38 85 THR A N 1
ATOM 654 C CA . THR A 1 85 ? -8.494 -2.140 20.397 1.00 95.38 85 THR A CA 1
ATOM 655 C C . THR A 1 85 ? -9.921 -2.550 20.750 1.00 95.38 85 THR A C 1
ATOM 657 O O . THR A 1 85 ? -10.201 -2.853 21.904 1.00 95.38 85 THR A O 1
ATOM 660 N N . ALA A 1 86 ? -10.826 -2.624 19.770 1.00 95.88 86 ALA A N 1
ATOM 661 C CA . ALA A 1 86 ? -12.210 -3.029 20.001 1.00 95.88 86 ALA A CA 1
ATOM 662 C C . ALA A 1 86 ? -12.320 -4.459 20.564 1.00 95.88 86 ALA A C 1
ATOM 664 O O . ALA A 1 86 ? -13.154 -4.721 21.435 1.00 95.88 86 ALA A O 1
ATOM 665 N N . LEU A 1 87 ? -11.479 -5.384 20.085 1.00 95.94 87 LEU A N 1
ATOM 666 C CA . LEU A 1 87 ? -11.426 -6.760 20.583 1.00 95.94 87 LEU A CA 1
ATOM 667 C C . LEU A 1 87 ? -10.937 -6.823 22.038 1.00 95.94 87 LEU A C 1
ATOM 669 O O . LEU A 1 87 ? -11.567 -7.501 22.850 1.00 95.94 87 LEU A O 1
ATOM 673 N N . GLU A 1 88 ? -9.885 -6.080 22.380 1.00 96.19 88 GLU A N 1
ATOM 674 C CA . GLU A 1 88 ? -9.347 -6.011 23.746 1.00 96.19 88 GLU A CA 1
ATOM 675 C C . GLU A 1 88 ? -10.297 -5.295 24.719 1.00 96.19 88 GLU A C 1
ATOM 677 O O . GLU A 1 88 ? -10.538 -5.773 25.830 1.00 96.19 88 GLU A O 1
ATOM 682 N N . CYS A 1 89 ? -10.929 -4.197 24.291 1.00 96.50 89 CYS A N 1
ATOM 683 C CA . CYS A 1 89 ? -11.975 -3.524 25.064 1.00 96.50 89 CYS A CA 1
ATOM 684 C C . CYS A 1 89 ? -13.134 -4.478 25.361 1.00 96.50 89 CYS A C 1
ATOM 686 O O . CYS A 1 89 ? -13.592 -4.560 26.499 1.00 96.50 89 CYS A O 1
ATOM 688 N N . ARG A 1 90 ? -13.569 -5.263 24.368 1.00 96.38 90 ARG A N 1
ATOM 689 C CA . ARG A 1 90 ? -14.614 -6.273 24.559 1.00 96.38 90 ARG A CA 1
ATOM 690 C C . ARG A 1 90 ? -14.186 -7.361 25.547 1.00 96.38 90 ARG A C 1
ATOM 692 O O . ARG A 1 90 ? -15.012 -7.770 26.360 1.00 96.38 90 ARG A O 1
ATOM 699 N N . ALA A 1 91 ? -12.937 -7.825 25.496 1.00 96.44 91 ALA A N 1
ATOM 700 C CA . ALA A 1 91 ? -12.411 -8.801 26.454 1.00 96.44 91 ALA A CA 1
ATOM 701 C C . ALA A 1 91 ? -12.383 -8.240 27.889 1.00 96.44 91 ALA A C 1
ATOM 703 O O . ALA A 1 91 ? -12.724 -8.948 28.835 1.00 96.44 91 ALA A O 1
ATOM 704 N N . SER A 1 92 ? -12.082 -6.949 28.030 1.00 95.56 92 SER A N 1
ATOM 705 C CA . SER A 1 92 ? -12.099 -6.207 29.298 1.00 95.56 92 SER A CA 1
ATOM 706 C C . SER A 1 92 ? -13.489 -5.692 29.706 1.00 95.56 92 SER A C 1
ATOM 708 O O . SER A 1 92 ? -13.611 -4.969 30.688 1.00 95.56 92 SER A O 1
ATOM 710 N N . SER A 1 93 ? -14.556 -6.067 28.986 1.00 96.31 93 SER A N 1
ATOM 711 C CA . SER A 1 93 ? -15.939 -5.611 29.231 1.00 96.31 93 SER A CA 1
ATOM 712 C C . SER A 1 93 ? -16.135 -4.083 29.183 1.00 96.31 93 SER A C 1
ATOM 714 O O . SER A 1 93 ? -17.017 -3.542 29.848 1.00 96.31 93 SER A O 1
ATOM 716 N N . ILE A 1 94 ? -15.342 -3.387 28.368 1.00 96.25 94 ILE A N 1
ATOM 717 C CA . ILE A 1 94 ? -15.440 -1.946 28.115 1.00 96.25 94 ILE A CA 1
ATOM 718 C C . ILE A 1 94 ? -16.299 -1.711 26.868 1.00 96.25 94 ILE A C 1
ATOM 720 O O . ILE A 1 94 ? -16.030 -2.257 25.795 1.00 96.25 94 ILE A O 1
ATOM 724 N N . THR A 1 95 ? -17.322 -0.862 26.987 1.00 96.25 95 THR A N 1
ATOM 725 C CA . THR A 1 95 ? -18.113 -0.404 25.836 1.00 96.25 95 THR A CA 1
ATOM 726 C C . THR A 1 95 ? -17.227 0.417 24.905 1.00 96.25 95 THR A C 1
ATOM 728 O O . THR A 1 95 ? -16.679 1.434 25.319 1.00 96.25 95 THR A O 1
ATOM 731 N N . PHE A 1 96 ? -17.109 -0.001 23.647 1.00 96.75 96 PHE A N 1
ATOM 732 C CA . PHE A 1 96 ? -16.290 0.675 22.645 1.00 96.75 96 PHE A CA 1
ATOM 733 C C . PHE A 1 96 ? -17.155 1.174 21.488 1.00 96.75 96 PHE A C 1
ATOM 735 O O . PHE A 1 96 ? -17.945 0.417 20.918 1.00 96.75 96 PHE A O 1
ATOM 742 N N . ALA A 1 97 ? -16.974 2.435 21.117 1.00 95.38 97 ALA A N 1
ATOM 743 C CA . ALA A 1 97 ? -17.476 3.012 19.879 1.00 95.38 97 ALA A CA 1
ATOM 744 C C . ALA A 1 97 ? -16.344 3.782 19.194 1.00 95.38 97 ALA A C 1
ATOM 746 O O . ALA A 1 97 ? -15.483 4.344 19.863 1.00 95.38 97 ALA A O 1
ATOM 747 N N . SER A 1 98 ? -16.335 3.818 17.866 1.00 94.12 98 SER A N 1
ATOM 748 C CA . SER A 1 98 ? -15.280 4.495 17.114 1.00 94.12 98 SER A CA 1
ATOM 749 C C . SER A 1 98 ? -15.837 5.268 15.931 1.00 94.12 98 SER A C 1
ATOM 751 O O . SER A 1 98 ? -16.696 4.778 15.195 1.00 94.12 98 SER A O 1
ATOM 753 N N . VAL A 1 99 ? -15.280 6.454 15.711 1.00 92.94 99 VAL A N 1
ATOM 754 C CA . VAL A 1 99 ? -15.421 7.228 14.480 1.00 92.94 99 VAL A CA 1
ATOM 755 C C . VAL A 1 99 ? -14.017 7.405 13.921 1.00 92.94 99 VAL A C 1
ATOM 757 O O . VAL A 1 99 ? -13.299 8.311 14.325 1.00 92.94 99 VAL A O 1
ATOM 760 N N . HIS A 1 100 ? -13.618 6.502 13.025 1.00 88.94 100 HIS A N 1
ATOM 761 C CA . HIS A 1 100 ? -12.256 6.433 12.486 1.00 88.94 100 HIS A CA 1
ATOM 762 C C . HIS A 1 100 ? -11.185 6.362 13.589 1.00 88.94 100 HIS A C 1
ATOM 764 O O . HIS A 1 100 ? -11.079 5.331 14.244 1.00 88.94 100 HIS A O 1
ATOM 770 N N . ASP A 1 101 ? -10.415 7.429 13.784 1.00 89.00 101 ASP A N 1
ATOM 771 C CA . ASP A 1 101 ? -9.320 7.572 14.750 1.00 89.00 101 ASP A CA 1
ATOM 772 C C . ASP A 1 101 ? -9.777 8.066 16.134 1.00 89.00 101 ASP A C 1
ATOM 774 O O . ASP A 1 101 ? -8.978 8.149 17.065 1.00 89.00 101 ASP A O 1
ATOM 778 N N . SER A 1 102 ? -11.066 8.371 16.294 1.00 91.62 102 SER A N 1
ATOM 779 C CA . SER A 1 102 ? -11.651 8.826 17.553 1.00 91.62 102 SER A CA 1
ATOM 780 C C . SER A 1 102 ? -12.380 7.686 18.260 1.00 91.62 102 SER A C 1
ATOM 782 O O . SER A 1 102 ? -13.370 7.160 17.743 1.00 91.62 102 SER A O 1
ATOM 784 N N . TYR A 1 103 ? -11.915 7.313 19.456 1.00 94.56 103 TYR A N 1
ATOM 785 C CA . TYR A 1 103 ? -12.455 6.193 20.236 1.00 94.56 103 TYR A CA 1
ATOM 786 C C . TYR A 1 103 ? -13.222 6.673 21.465 1.00 94.56 103 TYR A C 1
ATOM 788 O O . TYR A 1 103 ? -12.747 7.517 22.223 1.00 94.56 103 TYR A O 1
ATOM 796 N N . TRP A 1 104 ? -14.422 6.137 21.665 1.00 95.31 104 TRP A N 1
ATOM 797 C CA . TRP A 1 104 ? -15.373 6.549 22.690 1.00 95.31 104 TRP A CA 1
ATOM 798 C C . TRP A 1 104 ? -15.722 5.376 23.610 1.00 95.31 104 TRP A C 1
ATOM 800 O O . TRP A 1 104 ? -15.903 4.239 23.171 1.00 95.31 104 TRP A O 1
ATOM 810 N N . THR A 1 105 ? -15.867 5.684 24.896 1.00 96.19 105 THR A N 1
ATOM 811 C CA . THR A 1 105 ? -16.285 4.768 25.964 1.00 96.19 105 THR A CA 1
ATOM 812 C C . THR A 1 105 ? -16.994 5.563 27.069 1.00 96.19 105 THR A C 1
ATOM 814 O O . THR A 1 105 ? -17.141 6.784 26.971 1.00 96.19 105 THR A O 1
ATOM 817 N N . HIS A 1 106 ? -17.462 4.897 28.124 1.00 96.50 106 HIS A N 1
ATOM 818 C CA . HIS A 1 106 ? -17.972 5.577 29.313 1.00 96.50 106 HIS A CA 1
ATOM 819 C C . HIS A 1 106 ? -16.845 6.299 30.064 1.00 96.50 106 HIS A C 1
ATOM 821 O O . HIS A 1 106 ? -15.731 5.796 30.154 1.00 96.50 106 HIS A O 1
ATOM 827 N N . ALA A 1 107 ? -17.151 7.451 30.672 1.00 94.94 107 ALA A N 1
ATOM 828 C CA . ALA A 1 107 ? -16.164 8.273 31.383 1.00 94.94 107 ALA A CA 1
ATOM 829 C C . ALA A 1 107 ? -15.395 7.514 32.483 1.00 94.94 107 ALA A C 1
ATOM 831 O O . ALA A 1 107 ? -14.236 7.813 32.737 1.00 94.94 107 ALA A O 1
ATOM 832 N N . SER A 1 108 ? -16.019 6.511 33.111 1.00 95.75 108 SER A N 1
ATOM 833 C CA . SER A 1 108 ? -15.393 5.690 34.154 1.00 95.75 108 SER A CA 1
ATOM 834 C C . SER A 1 108 ? -14.332 4.710 33.644 1.00 95.75 108 SER A C 1
ATOM 836 O O . SER A 1 108 ? -13.592 4.180 34.459 1.00 95.75 108 SER A O 1
ATOM 838 N N . THR A 1 109 ? -14.287 4.429 32.339 1.00 95.31 109 THR A N 1
ATOM 839 C CA . THR A 1 109 ? -13.414 3.413 31.713 1.00 95.31 109 THR A CA 1
ATOM 840 C C . THR A 1 109 ? -12.442 4.015 30.694 1.00 95.31 109 THR A C 1
ATOM 842 O O . THR A 1 109 ? -11.837 3.290 29.905 1.00 95.31 109 THR A O 1
ATOM 845 N N . VAL A 1 110 ? -12.304 5.346 30.671 1.00 93.12 110 VAL A N 1
ATOM 846 C CA . VAL A 1 110 ? -11.418 6.053 29.730 1.00 93.12 110 VAL A CA 1
ATOM 847 C C . VAL A 1 110 ? -9.953 5.712 29.989 1.00 93.12 110 VAL A C 1
ATOM 849 O O . VAL A 1 110 ? -9.234 5.421 29.036 1.00 93.12 110 VAL A O 1
ATOM 852 N N . ASP A 1 111 ? -9.525 5.683 31.252 1.00 92.12 111 ASP A N 1
ATOM 853 C CA . ASP A 1 111 ? -8.134 5.384 31.615 1.00 92.12 111 ASP A CA 1
ATOM 854 C C . ASP A 1 111 ? -7.741 3.953 31.215 1.00 92.12 111 ASP A C 1
ATOM 856 O O . ASP A 1 111 ? -6.693 3.739 30.598 1.00 92.12 111 ASP A O 1
ATOM 860 N N . ASP A 1 112 ? -8.629 2.986 31.469 1.00 92.94 112 ASP A N 1
ATOM 861 C CA . ASP A 1 112 ? -8.439 1.586 31.079 1.00 92.94 112 ASP A CA 1
ATOM 862 C C . ASP A 1 112 ? -8.365 1.439 29.551 1.00 92.94 112 ASP A C 1
ATOM 864 O O . ASP A 1 112 ? -7.460 0.793 29.017 1.00 92.94 112 ASP A O 1
ATOM 868 N N . MET A 1 113 ? -9.278 2.092 28.821 1.00 94.19 113 MET A N 1
ATOM 869 C CA . MET A 1 113 ? -9.255 2.099 27.356 1.00 94.19 113 MET A CA 1
ATOM 870 C C . MET A 1 113 ? -7.977 2.759 26.818 1.00 94.19 113 MET A C 1
ATOM 872 O O . MET A 1 113 ? -7.385 2.259 25.864 1.00 94.19 113 MET A O 1
ATOM 876 N N . SER A 1 114 ? -7.514 3.846 27.439 1.00 92.06 114 SER A N 1
ATOM 877 C CA . SER A 1 114 ? -6.281 4.545 27.061 1.00 92.06 114 SER A CA 1
ATOM 878 C C . SER A 1 114 ? -5.052 3.637 27.189 1.00 92.06 114 SER A C 1
ATOM 880 O O . SER A 1 114 ? -4.181 3.638 26.314 1.00 92.06 114 SER A O 1
ATOM 882 N N . ALA A 1 115 ? -4.987 2.805 28.234 1.00 92.00 115 ALA A N 1
ATOM 883 C CA . ALA A 1 115 ? -3.942 1.793 28.374 1.00 92.00 115 ALA A CA 1
ATOM 884 C C . ALA A 1 115 ? -4.010 0.735 27.256 1.00 92.00 115 ALA A C 1
ATOM 886 O O . ALA A 1 115 ? -2.995 0.459 26.612 1.00 92.00 115 ALA A O 1
ATOM 887 N N . ILE A 1 116 ? -5.208 0.217 26.959 1.00 94.19 116 ILE A N 1
ATOM 888 C CA . ILE A 1 116 ? -5.434 -0.780 25.897 1.00 94.19 116 ILE A CA 1
ATOM 889 C C . ILE A 1 116 ? -5.024 -0.246 24.517 1.00 94.19 116 ILE A C 1
ATOM 891 O O . ILE A 1 116 ? -4.394 -0.962 23.734 1.00 94.19 116 ILE A O 1
ATOM 895 N N . ILE A 1 117 ? -5.339 1.014 24.204 1.00 94.00 117 ILE A N 1
ATOM 896 C CA . ILE A 1 117 ? -4.950 1.649 22.936 1.00 94.00 117 ILE A CA 1
ATOM 897 C C . ILE A 1 117 ? -3.422 1.664 22.798 1.00 94.00 117 ILE A C 1
ATOM 899 O O . ILE A 1 117 ? -2.888 1.252 21.770 1.00 94.00 117 ILE A O 1
ATOM 903 N N . ARG A 1 118 ? -2.686 2.076 23.840 1.00 93.00 118 ARG A N 1
ATOM 904 C CA . ARG A 1 118 ? -1.212 2.080 23.799 1.00 93.00 118 ARG A CA 1
ATOM 905 C C . ARG A 1 118 ? -0.648 0.669 23.630 1.00 93.00 118 ARG A C 1
ATOM 907 O O . ARG A 1 118 ? 0.233 0.466 22.796 1.00 93.00 118 ARG A O 1
ATOM 914 N N . ASP A 1 119 ? -1.176 -0.304 24.368 1.00 92.75 119 ASP A N 1
ATOM 915 C CA . ASP A 1 119 ? -0.702 -1.689 24.317 1.00 92.75 119 ASP A CA 1
ATOM 916 C C . ASP A 1 119 ? -0.940 -2.329 22.937 1.00 92.75 119 ASP A C 1
ATOM 918 O O . ASP A 1 119 ? -0.031 -2.932 22.360 1.00 92.75 119 ASP A O 1
ATOM 922 N N . THR A 1 120 ? -2.120 -2.132 22.345 1.00 93.06 120 THR A N 1
ATOM 923 C CA . THR A 1 120 ? -2.437 -2.637 20.996 1.00 93.06 120 THR A CA 1
ATOM 924 C C . THR A 1 120 ? -1.656 -1.911 19.897 1.00 93.06 120 THR A C 1
ATOM 926 O O . THR A 1 120 ? -1.244 -2.544 18.920 1.00 93.06 120 THR A O 1
ATOM 929 N N . PHE A 1 121 ? -1.381 -0.611 20.055 1.00 92.50 121 PHE A N 1
ATOM 930 C CA . PHE A 1 121 ? -0.530 0.145 19.132 1.00 92.50 121 PHE A CA 1
ATOM 931 C C . PHE A 1 121 ? 0.903 -0.394 19.124 1.00 92.50 121 PHE A C 1
ATOM 933 O O . PHE A 1 121 ? 1.477 -0.620 18.051 1.00 92.50 121 PHE A O 1
ATOM 940 N N . ILE A 1 122 ? 1.464 -0.640 20.315 1.00 91.44 122 ILE A N 1
ATOM 941 C CA . ILE A 1 122 ? 2.786 -1.248 20.483 1.00 91.44 122 ILE A CA 1
ATOM 942 C C . ILE A 1 122 ? 2.788 -2.641 19.858 1.00 91.44 122 ILE A C 1
ATOM 944 O O . ILE A 1 122 ? 3.690 -2.944 19.079 1.00 91.44 122 ILE A O 1
ATOM 948 N N . ALA A 1 123 ? 1.779 -3.471 20.130 1.00 90.62 123 ALA A N 1
ATOM 949 C CA . ALA A 1 123 ? 1.696 -4.823 19.581 1.00 90.62 123 ALA A CA 1
ATOM 950 C C . ALA A 1 123 ? 1.707 -4.832 18.040 1.00 90.62 123 ALA A C 1
ATOM 952 O O . ALA A 1 123 ? 2.425 -5.628 17.428 1.00 90.62 123 ALA A O 1
ATOM 953 N N . LEU A 1 124 ? 0.976 -3.908 17.406 1.00 91.75 124 LEU A N 1
ATOM 954 C CA . LEU A 1 124 ? 0.923 -3.788 15.949 1.00 91.75 124 LEU A CA 1
ATOM 955 C C . LEU A 1 124 ? 2.279 -3.354 15.355 1.00 91.75 124 LEU A C 1
ATOM 957 O O . LEU A 1 124 ? 2.814 -4.031 14.469 1.00 91.75 124 LEU A O 1
ATOM 961 N N . HIS A 1 125 ? 2.866 -2.269 15.874 1.00 89.94 125 HIS A N 1
ATOM 962 C CA . HIS A 1 125 ? 4.076 -1.628 15.326 1.00 89.94 125 HIS A CA 1
ATOM 963 C C . HIS A 1 125 ? 5.405 -2.241 15.798 1.00 89.94 125 HIS A C 1
ATOM 965 O O . HIS A 1 125 ? 6.470 -1.962 15.230 1.00 89.94 125 HIS A O 1
ATOM 971 N N . SER A 1 126 ? 5.366 -3.110 16.810 1.00 87.94 126 SER A N 1
ATOM 972 C CA . SER A 1 126 ? 6.517 -3.936 17.191 1.00 87.94 126 SER A CA 1
ATOM 973 C C . SER A 1 126 ? 6.857 -4.952 16.104 1.00 87.94 126 SER A C 1
ATOM 975 O O . SER A 1 126 ? 8.019 -5.315 15.938 1.00 87.94 126 SER A O 1
ATOM 977 N N . SER A 1 127 ? 5.865 -5.378 15.315 1.00 84.62 127 SER A N 1
ATOM 978 C CA . SER A 1 127 ? 6.100 -6.270 14.185 1.00 84.62 127 SER A CA 1
ATOM 979 C C . SER A 1 127 ? 6.713 -5.534 12.983 1.00 84.62 127 SER A C 1
ATOM 981 O O . SER A 1 127 ? 6.480 -4.345 12.771 1.00 84.62 127 SER A O 1
ATOM 983 N N . ASN A 1 128 ? 7.501 -6.236 12.163 1.00 87.25 128 ASN A N 1
ATOM 984 C CA . ASN A 1 128 ? 8.092 -5.663 10.948 1.00 87.25 128 ASN A CA 1
ATOM 985 C C . ASN A 1 128 ? 7.052 -5.586 9.818 1.00 87.25 128 ASN A C 1
ATOM 987 O O . ASN A 1 128 ? 7.070 -6.390 8.888 1.00 87.25 128 ASN A O 1
ATOM 991 N N . ILE A 1 129 ? 6.125 -4.629 9.912 1.00 90.69 129 ILE A N 1
ATOM 992 C CA . ILE A 1 129 ? 4.986 -4.476 8.991 1.00 90.69 129 ILE A CA 1
ATOM 993 C C . ILE A 1 129 ? 5.459 -4.327 7.533 1.00 90.69 129 ILE A C 1
ATOM 995 O O . ILE A 1 129 ? 4.968 -5.030 6.654 1.00 90.69 129 ILE A O 1
ATOM 999 N N . LEU A 1 130 ? 6.443 -3.458 7.271 1.00 90.44 130 LEU A N 1
ATOM 1000 C CA . LEU A 1 130 ? 6.965 -3.241 5.914 1.00 90.44 130 LEU A CA 1
ATOM 1001 C C . LEU A 1 130 ? 7.707 -4.460 5.356 1.00 90.44 130 LEU A C 1
ATOM 1003 O O . LEU A 1 130 ? 7.626 -4.718 4.157 1.00 90.44 130 LEU A O 1
ATOM 1007 N N . GLN A 1 131 ? 8.388 -5.227 6.213 1.00 90.75 131 GLN A N 1
ATOM 1008 C CA . GLN A 1 131 ? 9.021 -6.481 5.801 1.00 90.75 131 GLN A CA 1
ATOM 1009 C C . GLN A 1 131 ? 7.965 -7.502 5.386 1.00 90.75 131 GLN A C 1
ATOM 1011 O O . GLN A 1 131 ? 8.032 -8.023 4.281 1.00 90.75 131 GLN A O 1
ATOM 1016 N N . LYS A 1 132 ? 6.929 -7.702 6.210 1.00 91.88 132 LYS A N 1
ATOM 1017 C CA . LYS A 1 132 ? 5.811 -8.598 5.880 1.00 91.88 132 LYS A CA 1
ATOM 1018 C C . LYS A 1 132 ? 5.128 -8.203 4.570 1.00 91.88 132 LYS A C 1
ATOM 1020 O O . LYS A 1 132 ? 4.836 -9.068 3.754 1.00 91.88 132 LYS A O 1
ATOM 1025 N N . LEU A 1 133 ? 4.916 -6.902 4.353 1.00 93.00 133 LEU A N 1
ATOM 1026 C CA . LEU A 1 133 ? 4.370 -6.373 3.103 1.00 93.00 133 LEU A CA 1
ATOM 1027 C C . LEU A 1 133 ? 5.280 -6.692 1.904 1.00 93.00 133 LEU A C 1
ATOM 1029 O O . LEU A 1 133 ? 4.791 -7.111 0.856 1.00 93.00 133 LEU A O 1
ATOM 1033 N N . ARG A 1 134 ? 6.599 -6.497 2.042 1.00 91.62 134 ARG A N 1
ATOM 1034 C CA . ARG A 1 134 ? 7.569 -6.849 0.996 1.00 91.62 134 ARG A CA 1
ATOM 1035 C C . ARG A 1 134 ? 7.515 -8.339 0.688 1.00 91.62 134 ARG A C 1
ATOM 1037 O O . ARG A 1 134 ? 7.436 -8.690 -0.484 1.00 91.62 134 ARG A O 1
ATOM 1044 N N . ASP A 1 135 ? 7.564 -9.185 1.708 1.00 92.25 135 ASP A N 1
ATOM 1045 C CA . ASP A 1 135 ? 7.573 -10.640 1.549 1.00 92.25 135 ASP A CA 1
ATOM 1046 C C . ASP A 1 135 ? 6.284 -11.110 0.857 1.00 92.25 135 ASP A C 1
ATOM 1048 O O . ASP A 1 135 ? 6.331 -11.900 -0.086 1.00 92.2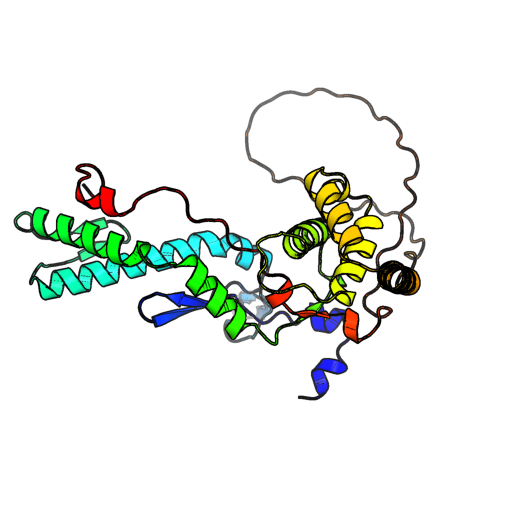5 135 ASP A O 1
ATOM 1052 N N . GLU A 1 136 ? 5.139 -10.534 1.240 1.00 94.19 136 GLU A N 1
ATOM 1053 C CA . GLU A 1 136 ? 3.854 -10.757 0.576 1.00 94.19 136 GLU A CA 1
ATOM 1054 C C . GLU A 1 136 ? 3.886 -10.327 -0.898 1.00 94.19 136 GLU A C 1
ATOM 1056 O O . GLU A 1 136 ? 3.363 -11.033 -1.758 1.00 94.19 136 GLU A O 1
ATOM 1061 N N . PHE A 1 137 ? 4.499 -9.185 -1.220 1.00 93.44 137 PHE A N 1
ATOM 1062 C CA . PHE A 1 137 ? 4.624 -8.722 -2.605 1.00 93.44 137 PHE A CA 1
ATOM 1063 C C . PHE A 1 137 ? 5.547 -9.623 -3.424 1.00 93.44 137 PHE A C 1
ATOM 1065 O O . PHE A 1 137 ? 5.243 -9.909 -4.583 1.00 93.44 137 PHE A O 1
ATOM 1072 N N . VAL A 1 138 ? 6.650 -10.084 -2.837 1.00 91.38 138 VAL A N 1
ATOM 1073 C CA . VAL A 1 138 ? 7.572 -11.011 -3.496 1.00 91.38 138 VAL A CA 1
ATOM 1074 C C . VAL A 1 138 ? 6.861 -12.321 -3.814 1.00 91.38 138 VAL A C 1
ATOM 1076 O O . VAL A 1 138 ? 6.943 -12.771 -4.952 1.00 91.38 138 VAL A O 1
ATOM 1079 N N . ASP A 1 139 ? 6.117 -12.897 -2.869 1.00 92.88 139 ASP A N 1
ATOM 1080 C CA . ASP A 1 139 ? 5.397 -14.154 -3.096 1.00 92.88 139 ASP A CA 1
ATOM 1081 C C . ASP A 1 139 ? 4.221 -13.986 -4.073 1.00 92.88 139 ASP A C 1
ATOM 1083 O O . ASP A 1 139 ? 4.122 -14.708 -5.071 1.00 92.88 139 ASP A O 1
ATOM 1087 N N . ARG A 1 140 ? 3.362 -12.979 -3.855 1.00 91.88 140 ARG A N 1
ATOM 1088 C CA . ARG A 1 140 ? 2.176 -12.730 -4.692 1.00 91.88 140 ARG A CA 1
ATOM 1089 C C . ARG A 1 140 ? 2.537 -12.412 -6.138 1.00 91.88 140 ARG A C 1
ATOM 1091 O O . ARG A 1 140 ? 1.807 -12.818 -7.045 1.00 91.88 140 ARG A O 1
ATOM 1098 N N . TYR A 1 141 ? 3.619 -11.663 -6.356 1.00 90.62 141 TYR A N 1
ATOM 1099 C CA . TYR A 1 141 ? 4.004 -11.185 -7.681 1.00 90.62 141 TYR A CA 1
ATOM 1100 C C . TYR A 1 141 ? 5.262 -11.856 -8.256 1.00 90.62 141 TYR A C 1
ATOM 1102 O O . TYR A 1 141 ? 5.833 -11.340 -9.217 1.00 90.62 141 TYR A O 1
ATOM 1110 N N . LYS A 1 142 ? 5.676 -13.017 -7.730 1.00 87.44 142 LYS A N 1
ATOM 1111 C CA . LYS A 1 142 ? 6.904 -13.724 -8.148 1.00 87.44 142 LYS A CA 1
ATOM 1112 C C . LYS A 1 142 ? 7.022 -13.971 -9.656 1.00 87.44 142 LYS A C 1
ATOM 1114 O O . LYS A 1 142 ? 8.084 -13.776 -10.234 1.00 87.44 142 LYS A O 1
ATOM 1119 N N . ASP A 1 143 ? 5.915 -14.338 -10.300 1.00 86.69 143 ASP A N 1
ATOM 1120 C CA . ASP A 1 143 ? 5.883 -14.710 -11.721 1.00 86.69 143 ASP A CA 1
ATOM 1121 C C . ASP A 1 143 ? 5.518 -13.526 -12.638 1.00 86.69 143 ASP A C 1
ATOM 1123 O O . ASP A 1 143 ? 5.335 -13.689 -13.849 1.00 86.69 143 ASP A O 1
ATOM 1127 N N . TYR A 1 144 ? 5.390 -12.317 -12.079 1.00 85.19 144 TYR A N 1
ATOM 1128 C CA . TYR A 1 144 ? 4.971 -11.133 -12.822 1.00 85.19 144 TYR A CA 1
ATOM 1129 C C . TYR A 1 144 ? 6.147 -10.495 -13.548 1.00 85.19 144 TYR A C 1
ATOM 1131 O O . TYR A 1 144 ? 7.257 -10.379 -13.027 1.00 85.19 144 TYR A O 1
ATOM 1139 N N . ARG A 1 145 ? 5.873 -10.030 -14.767 1.00 83.62 145 ARG A N 1
ATOM 1140 C CA . ARG A 1 145 ? 6.871 -9.476 -15.676 1.00 83.62 145 ARG A CA 1
ATOM 1141 C C . ARG A 1 145 ? 6.504 -8.063 -16.112 1.00 83.62 145 ARG A C 1
ATOM 1143 O O . ARG A 1 145 ? 5.355 -7.787 -16.451 1.00 83.62 145 ARG A O 1
ATOM 1150 N N . VAL A 1 146 ? 7.494 -7.178 -16.141 1.00 80.69 146 VAL A N 1
ATOM 1151 C CA . VAL A 1 146 ? 7.360 -5.776 -16.544 1.00 80.69 146 VAL A CA 1
ATOM 1152 C C . VAL A 1 146 ? 8.103 -5.551 -17.863 1.00 80.69 146 VAL A C 1
ATOM 1154 O O . VAL A 1 146 ? 9.294 -5.852 -17.944 1.00 80.69 146 VAL A O 1
ATOM 1157 N N . PRO A 1 147 ? 7.440 -5.016 -18.904 1.00 79.06 147 PRO A N 1
ATOM 1158 C CA . PRO A 1 147 ? 8.094 -4.726 -20.175 1.00 79.06 147 PRO A CA 1
ATOM 1159 C C . PRO A 1 147 ? 9.016 -3.505 -20.068 1.00 79.06 147 PRO A C 1
ATOM 1161 O O . PRO A 1 147 ? 8.594 -2.424 -19.637 1.00 79.06 147 PRO A O 1
ATOM 1164 N N . LEU A 1 148 ? 10.247 -3.642 -20.561 1.00 73.75 148 LEU A N 1
ATOM 1165 C CA . LEU A 1 148 ? 11.274 -2.593 -20.509 1.00 73.75 148 LEU A CA 1
ATOM 1166 C C . LEU A 1 148 ? 10.874 -1.281 -21.183 1.00 73.75 148 LEU A C 1
ATOM 1168 O O . LEU A 1 148 ? 11.223 -0.208 -20.702 1.00 73.75 148 LEU A O 1
ATOM 1172 N N . SER A 1 149 ? 10.102 -1.337 -22.270 1.00 70.12 149 SER A N 1
ATOM 1173 C CA . SER A 1 149 ? 9.663 -0.133 -22.994 1.00 70.12 149 SER A CA 1
ATOM 1174 C C . SER A 1 149 ? 8.814 0.821 -22.166 1.00 70.12 149 SER A C 1
ATOM 1176 O O . SER A 1 149 ? 8.628 1.975 -22.564 1.00 70.12 149 SER A O 1
ATOM 1178 N N . THR A 1 150 ? 8.242 0.324 -21.070 1.00 71.69 150 THR A N 1
ATOM 1179 C CA . THR A 1 150 ? 7.364 1.109 -20.207 1.00 71.69 150 THR A CA 1
ATOM 1180 C C . THR A 1 150 ? 8.093 1.832 -19.089 1.00 71.69 150 THR A C 1
ATOM 1182 O O . THR A 1 150 ? 7.491 2.719 -18.493 1.00 71.69 150 THR A O 1
ATOM 1185 N N . LEU A 1 151 ? 9.358 1.490 -18.838 1.00 77.12 151 LEU A N 1
ATOM 1186 C CA . LEU A 1 151 ? 10.165 2.161 -17.832 1.00 77.12 151 LEU A CA 1
ATOM 1187 C C . LEU A 1 151 ? 10.647 3.512 -18.360 1.00 77.12 151 LEU A C 1
ATOM 1189 O O . LEU A 1 151 ? 11.107 3.645 -19.497 1.00 77.12 151 LEU A O 1
ATOM 1193 N N . THR A 1 152 ? 10.530 4.520 -17.512 1.00 80.75 152 THR A N 1
ATOM 1194 C CA . THR A 1 152 ? 11.071 5.858 -17.717 1.00 80.75 152 THR A CA 1
ATOM 1195 C C . THR A 1 152 ? 12.559 5.896 -17.372 1.00 80.75 152 THR A C 1
ATOM 1197 O O . THR A 1 152 ? 13.056 5.101 -16.572 1.00 80.75 152 THR A O 1
ATOM 1200 N N . ASP A 1 153 ? 13.283 6.875 -17.915 1.00 78.06 153 ASP A N 1
ATOM 1201 C CA . ASP A 1 153 ? 14.702 7.084 -17.596 1.00 78.06 153 ASP A CA 1
ATOM 1202 C C . ASP A 1 153 ? 14.941 7.272 -16.087 1.00 78.06 153 ASP A C 1
ATOM 1204 O O . ASP A 1 153 ? 15.960 6.828 -15.556 1.00 78.06 153 ASP A O 1
ATOM 1208 N N . ARG A 1 154 ? 13.987 7.900 -15.386 1.00 80.88 154 ARG A N 1
ATOM 1209 C CA . ARG A 1 154 ? 14.019 8.074 -13.928 1.00 80.88 154 ARG A CA 1
ATOM 1210 C C . ARG A 1 154 ? 13.954 6.728 -13.208 1.00 80.88 154 ARG A C 1
ATOM 1212 O O . ARG A 1 154 ? 14.771 6.470 -12.327 1.00 80.88 154 ARG A O 1
ATOM 1219 N N . GLU A 1 155 ? 13.007 5.875 -13.592 1.00 81.38 155 GLU A N 1
ATOM 1220 C CA . GLU A 1 155 ? 12.844 4.539 -13.010 1.00 81.38 155 GLU A CA 1
ATOM 1221 C C . GLU A 1 155 ? 14.073 3.673 -13.277 1.00 81.38 155 GLU A C 1
ATOM 1223 O O . GLU A 1 155 ? 14.565 3.032 -12.357 1.00 81.38 155 GLU A O 1
ATOM 1228 N N . LEU A 1 156 ? 14.642 3.717 -14.486 1.00 81.94 156 LEU A N 1
ATOM 1229 C CA . LEU A 1 156 ? 15.867 2.980 -14.815 1.00 81.94 156 LEU A CA 1
ATOM 1230 C C . LEU A 1 156 ? 17.057 3.388 -13.930 1.00 81.94 156 LEU A C 1
ATOM 1232 O O . LEU A 1 156 ? 17.783 2.519 -13.447 1.00 81.94 156 LEU A O 1
ATOM 1236 N N . CYS A 1 157 ? 17.245 4.688 -13.673 1.00 82.25 157 CYS A N 1
ATOM 1237 C CA . CYS A 1 157 ? 18.302 5.175 -12.775 1.00 82.25 157 CYS A CA 1
ATOM 1238 C C . CYS A 1 157 ? 18.084 4.706 -11.326 1.00 82.25 157 CYS A C 1
ATOM 1240 O O . CYS A 1 157 ? 19.035 4.318 -10.638 1.00 82.25 157 CYS A O 1
ATOM 1242 N N . PHE A 1 158 ? 16.831 4.714 -10.869 1.00 80.94 158 PHE A N 1
ATOM 1243 C CA . PHE A 1 158 ? 16.467 4.250 -9.533 1.00 80.94 158 PHE A CA 1
ATOM 1244 C C . PHE A 1 158 ? 16.661 2.734 -9.381 1.00 80.94 158 PHE A C 1
ATOM 1246 O O . PHE A 1 158 ? 17.281 2.284 -8.419 1.00 80.94 158 PHE A O 1
ATOM 1253 N N . ILE A 1 159 ? 16.216 1.949 -10.368 1.00 83.06 159 ILE A N 1
ATOM 1254 C CA . ILE A 1 159 ? 16.391 0.493 -10.406 1.00 83.06 159 ILE A CA 1
ATOM 1255 C C . ILE A 1 159 ? 17.880 0.144 -10.392 1.00 83.06 159 ILE A C 1
ATOM 1257 O O . ILE A 1 159 ? 18.291 -0.688 -9.589 1.00 83.06 159 ILE A O 1
ATOM 1261 N N . LEU A 1 160 ? 18.708 0.808 -11.209 1.00 82.62 160 LEU A N 1
ATOM 1262 C CA . LEU A 1 160 ? 20.159 0.597 -11.199 1.00 82.62 160 LEU A CA 1
ATOM 1263 C C . LEU A 1 160 ? 20.749 0.820 -9.800 1.00 82.62 160 LEU A C 1
ATOM 1265 O O . LEU A 1 160 ? 21.519 -0.005 -9.316 1.00 82.62 160 LEU A O 1
ATOM 1269 N N . SER A 1 161 ? 20.349 1.903 -9.133 1.00 83.12 161 SER A N 1
ATOM 1270 C CA . SER A 1 161 ? 20.803 2.209 -7.772 1.00 83.12 161 SER A CA 1
ATOM 1271 C C . SER A 1 161 ? 20.374 1.136 -6.766 1.00 83.12 161 SER A C 1
ATOM 1273 O O . SER A 1 161 ? 21.156 0.760 -5.897 1.00 83.12 161 SER A O 1
ATOM 1275 N N . SER A 1 162 ? 19.166 0.584 -6.912 1.00 82.44 162 SER A N 1
ATOM 1276 C CA . SER A 1 162 ? 18.673 -0.492 -6.047 1.00 82.44 162 SER A CA 1
ATOM 1277 C C . SER A 1 162 ? 19.271 -1.871 -6.355 1.00 82.44 162 SER A C 1
ATOM 1279 O O . SER A 1 162 ? 19.282 -2.731 -5.473 1.00 82.44 162 SER A O 1
ATOM 1281 N N . LEU A 1 163 ? 19.716 -2.135 -7.586 1.00 81.44 163 LEU A N 1
ATOM 1282 C CA . LEU A 1 163 ? 20.348 -3.407 -7.966 1.00 81.44 163 LEU A CA 1
ATOM 1283 C C . LEU A 1 163 ? 21.768 -3.530 -7.414 1.00 81.44 163 LEU A C 1
ATOM 1285 O O . LEU A 1 163 ? 22.206 -4.629 -7.096 1.00 81.44 163 LEU A O 1
ATOM 1289 N N . VAL A 1 164 ? 22.460 -2.400 -7.298 1.00 81.00 164 VAL A N 1
ATOM 1290 C CA . VAL A 1 164 ? 23.873 -2.314 -6.906 1.00 81.00 164 VAL A CA 1
ATOM 1291 C C . VAL A 1 164 ? 24.034 -2.057 -5.400 1.00 81.00 164 VAL A C 1
ATOM 1293 O O . VAL A 1 164 ? 25.148 -1.995 -4.886 1.00 81.00 164 VAL A O 1
ATOM 1296 N N . HIS A 1 165 ? 22.930 -1.890 -4.669 1.00 77.56 165 HIS A N 1
ATOM 1297 C CA . HIS A 1 165 ? 22.988 -1.577 -3.248 1.00 77.56 165 HIS A CA 1
ATOM 1298 C C . HIS A 1 165 ? 23.636 -2.727 -2.446 1.00 77.56 165 HIS A C 1
ATOM 1300 O O . HIS A 1 165 ? 23.210 -3.873 -2.595 1.00 77.56 165 HIS A O 1
ATOM 1306 N N . PRO A 1 166 ? 24.609 -2.445 -1.556 1.00 70.75 166 PRO A N 1
ATOM 1307 C CA . PRO A 1 166 ? 25.367 -3.477 -0.837 1.00 70.75 166 PRO A CA 1
ATOM 1308 C C . PRO A 1 166 ? 24.499 -4.352 0.078 1.00 70.75 166 PRO A C 1
ATOM 1310 O O . PRO A 1 166 ? 24.787 -5.528 0.253 1.00 70.75 166 PRO A O 1
ATOM 1313 N N . SER A 1 167 ? 23.410 -3.805 0.622 1.00 69.44 167 SER A N 1
ATOM 1314 C CA . SER A 1 167 ? 22.458 -4.529 1.483 1.00 69.44 167 SER A CA 1
ATOM 1315 C C . SER A 1 167 ? 21.472 -5.438 0.732 1.00 69.44 167 SER A C 1
ATOM 1317 O O . SER A 1 167 ? 20.494 -5.896 1.317 1.00 69.44 167 SER A O 1
ATOM 1319 N N . ARG A 1 168 ? 21.653 -5.661 -0.576 1.00 70.62 168 ARG A N 1
ATOM 1320 C CA . ARG A 1 168 ? 20.786 -6.555 -1.351 1.00 70.62 168 ARG A CA 1
ATOM 1321 C C . ARG A 1 168 ? 21.216 -8.007 -1.129 1.00 70.62 168 ARG A C 1
ATOM 1323 O O . ARG A 1 168 ? 22.307 -8.394 -1.525 1.00 70.62 168 ARG A O 1
ATOM 1330 N N . GLU A 1 169 ? 20.334 -8.815 -0.544 1.00 63.53 169 GLU A N 1
ATOM 1331 C CA . GLU A 1 169 ? 20.617 -10.226 -0.223 1.00 63.53 169 GLU A CA 1
ATOM 1332 C C . GLU A 1 169 ? 20.829 -11.109 -1.465 1.00 63.53 169 GLU A C 1
ATOM 1334 O O . GLU A 1 169 ? 21.614 -12.054 -1.434 1.00 63.53 169 GLU A O 1
ATOM 1339 N N . VAL A 1 170 ? 20.143 -10.797 -2.571 1.00 68.69 170 VAL A N 1
ATOM 1340 C CA . VAL A 1 170 ? 20.203 -11.571 -3.819 1.00 68.69 170 VAL A CA 1
ATOM 1341 C C . VAL A 1 170 ? 20.957 -10.787 -4.885 1.00 68.69 170 VAL A C 1
ATOM 1343 O O . VAL A 1 170 ? 20.524 -9.704 -5.297 1.00 68.69 170 VAL A O 1
ATOM 1346 N N . ALA A 1 171 ? 22.065 -11.362 -5.360 1.00 67.50 171 ALA A N 1
ATOM 1347 C CA . ALA A 1 171 ? 22.838 -10.806 -6.462 1.00 67.50 171 ALA A CA 1
ATOM 1348 C C . ALA A 1 171 ? 21.959 -10.688 -7.722 1.00 67.50 171 ALA A C 1
ATOM 1350 O O . ALA A 1 171 ? 21.296 -11.660 -8.100 1.00 67.50 171 ALA A O 1
ATOM 1351 N N . PRO A 1 172 ? 21.927 -9.517 -8.382 1.00 72.06 172 PRO A N 1
ATOM 1352 C CA . PRO A 1 172 ? 21.124 -9.346 -9.581 1.00 72.06 172 PRO A CA 1
ATOM 1353 C C . PRO A 1 172 ? 21.678 -10.210 -10.726 1.00 72.06 172 PRO A C 1
ATOM 1355 O O . PRO A 1 172 ? 22.897 -10.366 -10.843 1.00 72.06 172 PRO A O 1
ATOM 1358 N N . PRO A 1 173 ? 20.823 -10.725 -11.627 1.00 78.12 173 PRO A N 1
ATOM 1359 C CA . PRO A 1 173 ? 21.293 -11.404 -12.828 1.00 78.12 173 PRO A CA 1
ATOM 1360 C C . PRO A 1 173 ? 22.224 -10.493 -13.644 1.00 78.12 173 PRO A C 1
ATOM 1362 O O . PRO A 1 173 ? 21.849 -9.376 -14.006 1.00 78.12 173 PRO A O 1
ATOM 1365 N N . ALA A 1 174 ? 23.425 -10.968 -13.989 1.00 77.25 174 ALA A N 1
ATOM 1366 C CA . ALA A 1 174 ? 24.430 -10.161 -14.694 1.00 77.25 174 ALA A CA 1
ATOM 1367 C C . ALA A 1 174 ? 23.930 -9.621 -16.052 1.00 77.25 174 ALA A C 1
ATOM 1369 O O . ALA A 1 174 ? 24.217 -8.483 -16.434 1.00 77.25 174 ALA A O 1
ATOM 1370 N N . LYS A 1 175 ? 23.089 -10.395 -16.751 1.00 76.75 175 LYS A N 1
ATOM 1371 C CA . LYS A 1 175 ? 22.405 -9.964 -17.985 1.00 76.75 175 LYS A CA 1
ATOM 1372 C C . LYS A 1 175 ? 21.455 -8.779 -17.758 1.00 76.75 175 LYS A C 1
ATOM 1374 O O . LYS A 1 175 ? 21.401 -7.867 -18.575 1.00 76.75 175 LYS A O 1
ATOM 1379 N N . LEU A 1 176 ? 20.731 -8.764 -16.637 1.00 77.50 176 LEU A N 1
ATOM 1380 C CA . LEU A 1 176 ? 19.819 -7.673 -16.286 1.00 77.50 176 LEU A CA 1
ATOM 1381 C C . LEU A 1 176 ? 20.599 -6.402 -15.931 1.00 77.50 176 LEU A C 1
ATOM 1383 O O . LEU A 1 176 ? 20.281 -5.312 -16.410 1.00 77.50 176 LEU A O 1
ATOM 1387 N N . LEU A 1 177 ? 21.643 -6.551 -15.114 1.00 79.31 177 LEU A N 1
ATOM 1388 C CA . LEU A 1 177 ? 22.473 -5.434 -14.672 1.00 79.31 177 LEU A CA 1
ATOM 1389 C C . LEU A 1 177 ? 23.209 -4.774 -15.848 1.00 79.31 177 LEU A C 1
ATOM 1391 O O . LEU A 1 177 ? 23.212 -3.548 -15.955 1.00 79.31 177 LEU A O 1
ATOM 1395 N N . SER A 1 178 ? 23.785 -5.570 -16.755 1.00 80.25 178 SER A N 1
ATOM 1396 C CA . SER A 1 178 ? 24.467 -5.066 -17.958 1.00 80.25 178 SER A CA 1
ATOM 1397 C C . SER A 1 178 ? 23.516 -4.329 -18.904 1.00 80.25 178 SER A C 1
ATOM 1399 O O . SER A 1 178 ? 23.859 -3.251 -19.395 1.00 80.25 178 SER A O 1
ATOM 1401 N N . LEU A 1 179 ? 22.300 -4.846 -19.093 1.00 79.94 179 LEU A N 1
ATOM 1402 C CA . LEU A 1 179 ? 21.262 -4.210 -19.900 1.00 79.94 179 LEU A CA 1
ATOM 1403 C C . LEU A 1 179 ? 20.818 -2.860 -19.320 1.00 79.94 179 LEU A C 1
ATOM 1405 O O . LEU A 1 179 ? 20.827 -1.850 -20.025 1.00 79.94 179 LEU A O 1
ATOM 1409 N N . ILE A 1 180 ? 20.470 -2.811 -18.030 1.00 80.12 180 ILE A N 1
ATOM 1410 C CA . ILE A 1 180 ? 20.036 -1.569 -17.369 1.00 80.12 180 ILE A CA 1
ATOM 1411 C C . ILE A 1 180 ? 21.173 -0.543 -17.364 1.00 80.12 180 ILE A C 1
ATOM 1413 O O . ILE A 1 180 ? 20.945 0.631 -17.655 1.00 80.12 180 ILE A O 1
ATOM 1417 N N . LEU A 1 181 ? 22.411 -0.975 -17.115 1.00 81.19 181 LEU A N 1
ATOM 1418 C CA . LEU A 1 181 ? 23.584 -0.107 -17.181 1.00 81.19 181 LEU A CA 1
ATOM 1419 C C . LEU A 1 181 ? 23.776 0.498 -18.581 1.00 81.19 181 LEU A C 1
ATOM 1421 O O . LEU A 1 181 ? 24.083 1.686 -18.697 1.00 81.19 181 LEU A O 1
ATOM 1425 N N . ALA A 1 182 ? 23.595 -0.291 -19.642 1.00 79.19 182 ALA A N 1
ATOM 1426 C CA . ALA A 1 182 ? 23.682 0.190 -21.019 1.00 79.19 182 ALA A CA 1
ATOM 1427 C C . ALA A 1 182 ? 22.562 1.196 -21.349 1.00 79.19 182 ALA A C 1
ATOM 1429 O O . ALA A 1 182 ? 22.834 2.239 -21.953 1.00 79.19 182 ALA A O 1
ATOM 1430 N N . LEU A 1 183 ? 21.332 0.946 -20.885 1.00 79.62 183 LEU A N 1
ATOM 1431 C CA . LEU A 1 183 ? 20.198 1.865 -21.043 1.00 79.62 183 LEU A CA 1
ATOM 1432 C C . LEU A 1 183 ? 20.428 3.201 -20.319 1.00 79.62 183 LEU A C 1
ATOM 1434 O O . LEU A 1 183 ? 20.260 4.265 -20.920 1.00 79.62 183 LEU A O 1
ATOM 1438 N N . VAL A 1 184 ? 20.882 3.164 -19.063 1.00 81.38 184 VAL A N 1
ATOM 1439 C CA . VAL A 1 184 ? 21.162 4.370 -18.265 1.00 81.38 184 VAL A CA 1
ATOM 1440 C C . VAL A 1 184 ? 22.315 5.179 -18.865 1.00 81.38 184 VAL A C 1
ATOM 1442 O O . VAL A 1 184 ? 22.198 6.395 -18.986 1.00 81.38 184 VAL A O 1
ATOM 1445 N N . LYS A 1 185 ? 23.397 4.533 -19.328 1.00 80.88 185 LYS A N 1
ATOM 1446 C CA . LYS A 1 185 ? 24.519 5.219 -20.006 1.00 80.88 185 LYS A CA 1
ATOM 1447 C C . LYS A 1 185 ? 24.101 5.919 -21.297 1.00 80.88 185 LYS A C 1
ATOM 1449 O O . LYS A 1 185 ? 24.697 6.926 -21.683 1.00 80.88 185 LYS A O 1
ATOM 1454 N N . ARG A 1 186 ? 23.115 5.360 -21.997 1.00 73.62 186 ARG A N 1
ATOM 1455 C CA . ARG A 1 186 ? 22.588 5.922 -23.240 1.00 73.62 186 ARG A CA 1
ATOM 1456 C C . ARG A 1 186 ? 21.647 7.100 -22.982 1.00 73.62 186 ARG A C 1
ATOM 1458 O O . ARG A 1 186 ? 21.604 8.016 -23.811 1.00 73.62 186 ARG A O 1
ATOM 1465 N N . SER A 1 187 ? 20.926 7.093 -21.861 1.00 72.56 187 SER A N 1
ATOM 1466 C CA . SER A 1 187 ? 20.081 8.211 -21.448 1.00 72.56 187 SER A CA 1
ATOM 1467 C C . SER A 1 187 ? 20.926 9.467 -21.200 1.00 72.56 187 SER A C 1
ATOM 1469 O O . SER A 1 187 ? 21.876 9.471 -20.423 1.00 72.56 187 SER A O 1
ATOM 1471 N N . ASN A 1 188 ? 20.567 10.574 -21.856 1.00 66.75 188 ASN A N 1
ATOM 1472 C CA . ASN A 1 188 ? 21.139 11.900 -21.575 1.00 66.75 188 ASN A CA 1
ATOM 1473 C C . ASN A 1 188 ? 20.293 12.677 -20.546 1.00 66.75 188 ASN A C 1
ATOM 1475 O O . ASN A 1 188 ? 20.330 13.912 -20.509 1.00 66.75 188 ASN A O 1
ATOM 1479 N N . SER A 1 189 ? 19.492 11.967 -19.749 1.00 73.50 189 SER A N 1
ATOM 1480 C CA . SER A 1 189 ? 18.594 12.563 -18.767 1.00 73.50 189 SER A CA 1
ATOM 1481 C C . SER A 1 189 ? 19.356 13.243 -17.625 1.00 73.50 189 SER A C 1
ATOM 1483 O O . SER A 1 189 ? 20.515 12.929 -17.339 1.00 73.50 189 SER A O 1
ATOM 1485 N N . ARG A 1 190 ? 18.698 14.194 -16.950 1.00 74.88 190 ARG A N 1
ATOM 1486 C CA . ARG A 1 190 ? 19.233 14.861 -15.752 1.00 74.88 190 ARG A CA 1
ATOM 1487 C C . ARG A 1 190 ? 19.526 13.842 -14.642 1.00 74.88 190 ARG A C 1
ATOM 1489 O O . ARG A 1 190 ? 20.573 13.945 -14.015 1.00 74.88 190 ARG A O 1
ATOM 1496 N N . TYR A 1 191 ? 18.676 12.824 -14.491 1.00 74.12 191 TYR A N 1
ATOM 1497 C CA . TYR A 1 191 ? 18.810 11.766 -13.478 1.00 74.12 191 TYR A CA 1
ATOM 1498 C C . TYR A 1 191 ? 20.064 10.899 -13.665 1.00 74.12 191 TYR A C 1
ATOM 1500 O O . TYR A 1 191 ? 20.705 10.502 -12.695 1.00 74.12 191 TYR A O 1
ATOM 1508 N N . ALA A 1 192 ? 20.487 10.671 -14.913 1.00 73.12 192 ALA A N 1
ATOM 1509 C CA . ALA A 1 192 ? 21.726 9.949 -15.210 1.00 73.12 192 ALA A CA 1
ATOM 1510 C C . ALA A 1 192 ? 22.986 10.738 -14.794 1.00 73.12 192 ALA A C 1
ATOM 1512 O O . ALA A 1 192 ? 24.064 10.164 -14.634 1.00 73.12 192 ALA A O 1
ATOM 1513 N N . LYS A 1 193 ? 22.861 12.061 -14.611 1.00 77.25 193 LYS A N 1
ATOM 1514 C CA . LYS A 1 193 ? 23.953 12.966 -14.219 1.00 77.25 193 LYS A CA 1
ATOM 1515 C C . LYS A 1 193 ? 24.025 13.210 -12.713 1.00 77.25 193 LYS A C 1
ATOM 1517 O O . LYS A 1 193 ? 24.978 13.858 -12.275 1.00 77.25 193 LYS A O 1
ATOM 1522 N N . GLU A 1 194 ? 23.067 12.709 -11.940 1.00 82.50 194 GLU A N 1
ATOM 1523 C CA . GLU A 1 194 ? 23.088 12.785 -10.480 1.00 82.50 194 GLU A CA 1
ATOM 1524 C C . GLU A 1 194 ? 24.213 11.920 -9.903 1.00 82.50 194 GLU A C 1
ATOM 1526 O O . GLU A 1 194 ? 24.553 10.858 -10.433 1.00 82.50 194 GLU A O 1
ATOM 1531 N N . ASP A 1 195 ? 24.811 12.376 -8.802 1.00 77.00 195 ASP A N 1
ATOM 1532 C CA . ASP A 1 195 ? 25.979 11.708 -8.225 1.00 77.00 195 ASP A CA 1
ATOM 1533 C C . ASP A 1 195 ? 25.651 10.322 -7.661 1.00 77.00 195 ASP A C 1
ATOM 1535 O O . ASP A 1 195 ? 26.499 9.431 -7.724 1.00 77.00 195 ASP A O 1
ATOM 1539 N N . GLY A 1 196 ? 24.418 10.101 -7.192 1.00 77.19 196 GLY A N 1
ATOM 1540 C CA . GLY A 1 196 ? 23.938 8.774 -6.791 1.00 77.19 196 GLY A CA 1
ATOM 1541 C C . GLY A 1 196 ? 23.970 7.780 -7.955 1.00 77.19 196 GLY A C 1
ATOM 1542 O O . GLY A 1 196 ? 24.580 6.715 -7.849 1.00 77.19 196 GLY A O 1
ATOM 1543 N N . THR A 1 197 ? 23.427 8.172 -9.109 1.00 78.44 197 THR A N 1
ATOM 1544 C CA . THR A 1 197 ? 23.411 7.337 -10.318 1.00 78.44 197 THR A CA 1
ATOM 1545 C C . THR A 1 197 ? 24.816 7.085 -10.862 1.00 78.44 197 THR A C 1
ATOM 1547 O O . THR A 1 197 ? 25.113 5.980 -11.312 1.00 78.44 197 THR A O 1
ATOM 1550 N N . LYS A 1 198 ? 25.729 8.064 -10.788 1.00 81.38 198 LYS A N 1
ATOM 1551 C CA . LYS A 1 198 ? 27.137 7.861 -11.183 1.00 81.38 198 LYS A CA 1
ATOM 1552 C C . LYS A 1 198 ? 27.839 6.821 -10.318 1.00 81.38 198 LYS A C 1
ATOM 155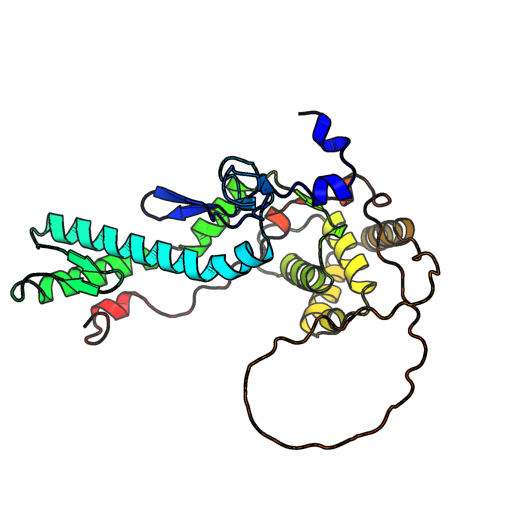4 O O . LYS A 1 198 ? 28.554 5.981 -10.862 1.00 81.38 198 LYS A O 1
ATOM 1559 N N . ARG A 1 199 ? 27.623 6.853 -8.997 1.00 82.12 199 ARG A N 1
ATOM 1560 C CA . ARG A 1 199 ? 28.155 5.831 -8.081 1.00 82.12 199 ARG A CA 1
ATOM 1561 C C . ARG A 1 199 ? 27.576 4.458 -8.406 1.00 82.12 199 ARG A C 1
ATOM 1563 O O . ARG A 1 199 ? 28.338 3.506 -8.530 1.00 82.12 199 ARG A O 1
ATOM 1570 N N . ALA A 1 200 ? 26.266 4.376 -8.642 1.00 80.81 200 ALA A N 1
ATOM 1571 C CA . ALA A 1 200 ? 25.613 3.134 -9.047 1.00 80.81 200 ALA A CA 1
ATOM 1572 C C . ALA A 1 200 ? 26.161 2.595 -10.383 1.00 80.81 200 ALA A C 1
ATOM 1574 O O . ALA A 1 200 ? 26.412 1.402 -10.507 1.00 80.81 200 ALA A O 1
ATOM 1575 N N . MET A 1 201 ? 26.427 3.461 -11.369 1.00 81.25 201 MET A N 1
ATOM 1576 C CA . MET A 1 201 ? 27.053 3.066 -12.638 1.00 81.25 201 MET A CA 1
ATOM 1577 C C . MET A 1 201 ? 28.487 2.554 -12.467 1.00 81.25 201 MET A C 1
ATOM 1579 O O . MET A 1 201 ? 28.891 1.643 -13.192 1.00 81.25 201 MET A O 1
ATOM 1583 N N . ALA A 1 202 ? 29.265 3.152 -11.560 1.00 83.19 202 ALA A N 1
ATOM 1584 C CA . ALA A 1 202 ? 30.626 2.714 -11.266 1.00 83.19 202 ALA A CA 1
ATOM 1585 C C . ALA A 1 202 ? 30.620 1.337 -10.592 1.00 83.19 202 ALA A C 1
ATOM 1587 O O . ALA A 1 202 ? 31.252 0.416 -11.099 1.00 83.19 202 ALA A O 1
ATOM 1588 N N . ALA A 1 203 ? 29.818 1.168 -9.542 1.00 82.75 203 ALA A N 1
ATOM 1589 C CA . ALA A 1 203 ? 29.710 -0.102 -8.836 1.00 82.75 203 ALA A CA 1
ATOM 1590 C C . ALA A 1 203 ? 29.089 -1.209 -9.718 1.00 82.75 203 ALA A C 1
ATOM 1592 O O . ALA A 1 203 ? 29.597 -2.325 -9.739 1.00 82.75 203 ALA A O 1
ATOM 1593 N N . ALA A 1 204 ? 28.107 -0.901 -10.578 1.00 81.31 204 ALA A N 1
ATOM 1594 C CA . ALA A 1 204 ? 27.613 -1.855 -11.579 1.00 81.31 204 ALA A CA 1
ATOM 1595 C C . ALA A 1 204 ? 28.707 -2.310 -12.559 1.00 81.31 204 ALA A C 1
ATOM 1597 O O . ALA A 1 204 ? 28.704 -3.455 -13.002 1.00 81.31 204 ALA A O 1
ATOM 1598 N N . LYS A 1 205 ? 29.636 -1.415 -12.923 1.00 82.81 205 LYS A N 1
ATOM 1599 C CA . LYS A 1 205 ? 30.759 -1.739 -13.810 1.00 82.81 205 LYS A CA 1
ATOM 1600 C C . LYS A 1 205 ? 31.786 -2.636 -13.119 1.00 82.81 205 LYS A C 1
ATOM 1602 O O . LYS A 1 205 ? 32.380 -3.465 -13.792 1.00 82.81 205 LYS A O 1
ATOM 1607 N N . GLU A 1 206 ? 31.992 -2.472 -11.816 1.00 83.00 206 GLU A N 1
ATOM 1608 C CA . GLU A 1 206 ? 32.877 -3.337 -11.024 1.00 83.00 206 GLU A CA 1
ATOM 1609 C C . GLU A 1 206 ? 32.288 -4.739 -10.817 1.00 83.00 206 GLU A C 1
ATOM 1611 O O . GLU A 1 206 ? 33.034 -5.711 -10.764 1.00 83.00 206 GLU A O 1
ATOM 1616 N N . MET A 1 207 ? 30.957 -4.858 -10.762 1.00 77.31 207 MET A N 1
ATOM 1617 C CA . MET A 1 207 ? 30.255 -6.141 -10.613 1.00 77.31 207 MET A CA 1
ATOM 1618 C C . MET A 1 207 ? 30.166 -6.972 -11.905 1.00 77.31 207 MET A C 1
ATOM 1620 O O . MET A 1 207 ? 29.769 -8.133 -11.840 1.00 77.31 207 MET A O 1
ATOM 1624 N N . LEU A 1 208 ? 30.490 -6.399 -13.069 1.00 79.12 208 LEU A N 1
ATOM 1625 C CA . LEU A 1 208 ? 30.346 -7.047 -14.376 1.00 79.12 208 LEU A CA 1
ATOM 1626 C C . LEU A 1 208 ? 31.703 -7.302 -15.030 1.00 79.12 208 LEU A C 1
ATOM 1628 O O . LEU A 1 208 ? 32.597 -6.454 -15.013 1.00 79.12 208 LEU A O 1
ATOM 1632 N N . SER A 1 209 ? 31.835 -8.446 -15.695 1.00 79.62 209 SER A N 1
ATOM 1633 C CA . SER A 1 209 ? 32.982 -8.722 -16.556 1.00 79.62 209 SER A CA 1
ATOM 1634 C C . SER A 1 209 ? 32.945 -7.868 -17.831 1.00 79.62 209 SER A C 1
ATOM 1636 O O . SER A 1 209 ? 31.890 -7.425 -18.293 1.00 79.62 209 SER A O 1
ATOM 1638 N N . ASN A 1 210 ? 34.108 -7.679 -18.463 1.00 74.81 210 ASN A N 1
ATOM 1639 C CA . ASN A 1 210 ? 34.192 -6.957 -19.737 1.00 74.81 210 ASN A CA 1
ATOM 1640 C C . ASN A 1 210 ? 33.317 -7.596 -20.833 1.00 74.81 210 ASN A C 1
ATOM 1642 O O . ASN A 1 210 ? 32.737 -6.873 -21.635 1.00 74.81 210 ASN A O 1
ATOM 1646 N N . ALA A 1 211 ? 33.174 -8.926 -20.840 1.00 69.94 211 ALA A N 1
ATOM 1647 C CA . ALA A 1 211 ? 32.328 -9.630 -21.803 1.00 69.94 211 ALA A CA 1
ATOM 1648 C C . ALA A 1 211 ? 30.832 -9.317 -21.610 1.00 69.94 211 ALA A C 1
ATOM 1650 O O . ALA A 1 211 ? 30.113 -9.112 -22.584 1.00 69.94 211 ALA A O 1
ATOM 1651 N N . GLU A 1 212 ? 30.364 -9.218 -20.364 1.00 77.06 212 GLU A N 1
ATOM 1652 C CA . GLU A 1 212 ? 28.967 -8.883 -20.051 1.00 77.06 212 GLU A CA 1
ATOM 1653 C C . GLU A 1 212 ? 28.654 -7.409 -20.327 1.00 77.06 212 GLU A C 1
ATOM 1655 O O . GLU A 1 212 ? 27.550 -7.071 -20.756 1.00 77.06 212 GLU A O 1
ATOM 1660 N N . LEU A 1 213 ? 29.634 -6.524 -20.121 1.00 73.88 213 LEU A N 1
ATOM 1661 C CA . LEU A 1 213 ? 29.515 -5.109 -20.465 1.00 73.88 213 LEU A CA 1
ATOM 1662 C C . LEU A 1 213 ? 29.360 -4.889 -21.972 1.00 73.88 213 LEU A C 1
ATOM 1664 O O . LEU A 1 213 ? 28.564 -4.035 -22.361 1.00 73.88 213 LEU A O 1
ATOM 1668 N N . GLU A 1 214 ? 30.104 -5.622 -22.802 1.00 71.12 214 GLU A N 1
ATOM 1669 C CA . GLU A 1 214 ? 29.958 -5.544 -24.260 1.00 71.12 214 GLU A CA 1
ATOM 1670 C C . GLU A 1 214 ? 28.652 -6.198 -24.725 1.00 71.12 214 GLU A C 1
ATOM 1672 O O . GLU A 1 214 ? 27.892 -5.565 -25.453 1.00 71.12 214 GLU A O 1
ATOM 1677 N N . ALA A 1 215 ? 28.288 -7.369 -24.189 1.00 72.25 215 ALA A N 1
ATOM 1678 C CA . ALA A 1 215 ? 27.024 -8.029 -24.526 1.00 72.25 215 ALA A CA 1
ATOM 1679 C C . ALA A 1 215 ? 25.790 -7.144 -24.246 1.00 72.25 215 ALA A C 1
ATOM 1681 O O . ALA A 1 215 ? 24.872 -7.059 -25.066 1.00 72.25 215 ALA A O 1
ATOM 1682 N N . GLY A 1 216 ? 25.769 -6.439 -23.108 1.00 71.25 216 GLY A N 1
ATOM 1683 C CA . GLY A 1 216 ? 24.691 -5.503 -22.778 1.00 71.25 216 GLY A CA 1
ATOM 1684 C C . GLY A 1 216 ? 24.623 -4.299 -23.725 1.00 71.25 216 GLY A C 1
ATOM 1685 O O . GLY A 1 216 ? 23.529 -3.862 -24.084 1.00 71.25 216 GLY A O 1
ATOM 1686 N N . LYS A 1 217 ? 25.773 -3.773 -24.168 1.00 72.00 217 LYS A N 1
ATOM 1687 C CA . LYS A 1 217 ? 25.826 -2.671 -25.145 1.00 72.00 217 LYS A CA 1
ATOM 1688 C C . LYS A 1 217 ? 25.343 -3.117 -26.517 1.00 72.00 217 LYS A C 1
ATOM 1690 O O . LYS A 1 217 ? 24.471 -2.450 -27.066 1.00 72.00 217 LYS A O 1
ATOM 1695 N N . ASP A 1 218 ? 25.837 -4.245 -27.018 1.00 67.50 218 ASP A N 1
ATOM 1696 C CA . ASP A 1 218 ? 25.465 -4.792 -28.327 1.00 67.50 218 ASP A CA 1
ATOM 1697 C C . ASP A 1 218 ? 23.956 -5.057 -28.405 1.00 67.50 218 ASP A C 1
ATOM 1699 O O . ASP A 1 218 ? 23.296 -4.745 -29.401 1.00 67.50 218 ASP A O 1
ATOM 1703 N N . THR A 1 219 ? 23.373 -5.548 -27.307 1.00 70.75 219 THR A N 1
ATOM 1704 C CA . THR A 1 219 ? 21.925 -5.765 -27.184 1.00 70.75 219 THR A CA 1
ATOM 1705 C C . THR A 1 219 ? 21.138 -4.452 -27.268 1.00 70.75 219 THR A C 1
ATOM 1707 O O . THR A 1 219 ? 20.118 -4.368 -27.950 1.00 70.75 219 THR A O 1
ATOM 1710 N N . VAL A 1 220 ? 21.595 -3.395 -26.590 1.00 68.50 220 VAL A N 1
ATOM 1711 C CA . VAL A 1 220 ? 20.922 -2.089 -26.645 1.00 68.50 220 VAL A CA 1
ATOM 1712 C C . VAL A 1 220 ? 21.113 -1.425 -28.008 1.00 68.50 220 VAL A C 1
ATOM 1714 O O . VAL A 1 220 ? 20.174 -0.819 -28.514 1.00 68.50 220 VAL A O 1
ATOM 1717 N N . GLU A 1 221 ? 22.297 -1.514 -28.611 1.00 67.50 221 GLU A N 1
ATOM 1718 C CA . GLU A 1 221 ? 22.596 -0.891 -29.904 1.00 67.50 221 GLU A CA 1
ATOM 1719 C C . GLU A 1 221 ? 21.854 -1.558 -31.066 1.00 67.50 221 GLU A C 1
ATOM 1721 O O . GLU A 1 221 ? 21.331 -0.850 -31.928 1.00 67.50 221 GLU A O 1
ATOM 1726 N N . SER A 1 222 ? 21.714 -2.884 -31.049 1.00 60.84 222 SER A N 1
ATOM 1727 C CA . SER A 1 222 ? 20.916 -3.630 -32.034 1.00 60.84 222 SER A CA 1
ATOM 1728 C C . SER A 1 222 ? 19.407 -3.356 -31.934 1.00 60.84 222 SER A C 1
ATOM 1730 O O . SER A 1 222 ? 18.705 -3.383 -32.948 1.00 60.84 222 SER A O 1
ATOM 1732 N N . ALA A 1 223 ? 18.901 -3.013 -30.744 1.00 60.06 223 ALA A N 1
ATOM 1733 C CA . ALA A 1 223 ? 17.481 -2.744 -30.500 1.00 60.06 223 ALA A CA 1
ATOM 1734 C C . ALA A 1 223 ? 17.050 -1.277 -30.702 1.00 60.06 223 ALA A C 1
ATOM 1736 O O . ALA A 1 223 ? 15.914 -0.893 -30.397 1.00 60.06 223 ALA A O 1
ATOM 1737 N N . VAL A 1 224 ? 17.944 -0.428 -31.204 1.00 59.41 224 VAL A N 1
ATOM 1738 C CA . VAL A 1 224 ? 17.692 1.000 -31.416 1.00 59.41 224 VAL A CA 1
ATOM 1739 C C . VAL A 1 224 ? 17.235 1.256 -32.843 1.00 59.41 224 VAL A C 1
ATOM 1741 O O . VAL A 1 224 ? 17.960 0.997 -33.797 1.00 59.41 224 VAL A O 1
ATOM 1744 N N . GLU A 1 225 ? 16.073 1.890 -32.984 1.00 53.53 225 GLU A N 1
ATOM 1745 C CA . GLU A 1 225 ? 15.691 2.567 -34.222 1.00 53.53 225 GLU A CA 1
ATOM 1746 C C . GLU A 1 225 ? 15.694 4.081 -34.025 1.00 53.53 225 GLU A C 1
ATOM 1748 O O . GLU A 1 225 ? 15.362 4.613 -32.960 1.00 53.53 225 GLU A O 1
ATOM 1753 N N . MET A 1 226 ? 16.096 4.792 -35.075 1.00 38.12 226 MET A N 1
ATOM 1754 C CA . MET A 1 226 ? 15.903 6.233 -35.156 1.00 38.12 226 MET A CA 1
ATOM 1755 C C . MET A 1 226 ? 14.418 6.511 -35.420 1.00 38.12 226 MET A C 1
ATOM 1757 O O . MET A 1 226 ? 13.822 5.808 -36.237 1.00 38.12 226 MET A O 1
ATOM 1761 N N . PRO A 1 227 ? 13.802 7.509 -34.760 1.00 39.75 227 PRO A N 1
ATOM 1762 C CA . PRO A 1 227 ? 12.456 7.922 -35.137 1.00 39.75 227 PRO A CA 1
ATOM 1763 C C . PRO A 1 227 ? 12.447 8.345 -36.619 1.00 39.75 227 PRO A C 1
ATOM 1765 O O . PRO A 1 227 ? 13.431 8.945 -37.070 1.00 39.75 227 PRO A O 1
ATOM 1768 N N . PRO A 1 228 ? 11.376 8.045 -37.383 1.00 32.34 228 PRO A N 1
ATOM 1769 C CA . PRO A 1 228 ? 11.212 8.630 -38.703 1.00 32.34 228 PRO A CA 1
ATOM 1770 C C . PRO A 1 228 ? 11.221 10.153 -38.562 1.00 32.34 228 PRO A C 1
ATOM 1772 O O . PRO A 1 228 ? 10.694 10.697 -37.590 1.00 32.34 228 PRO A O 1
ATOM 1775 N N . VAL A 1 229 ? 11.867 10.832 -39.507 1.00 35.53 229 VAL A N 1
ATOM 1776 C CA . VAL A 1 229 ? 11.904 12.295 -39.574 1.00 35.53 229 VAL A CA 1
ATOM 1777 C C . VAL A 1 229 ? 10.516 12.778 -40.003 1.00 35.53 229 VAL A C 1
ATOM 1779 O O . VAL A 1 229 ? 10.297 13.084 -41.168 1.00 35.53 229 VAL A O 1
ATOM 1782 N N . GLU A 1 230 ? 9.559 12.787 -39.081 1.00 34.50 230 GLU A N 1
ATOM 1783 C CA . GLU A 1 230 ? 8.354 13.600 -39.219 1.00 34.50 230 GLU A CA 1
ATOM 1784 C C . GLU A 1 230 ? 8.629 14.956 -38.572 1.00 34.50 230 GLU A C 1
ATOM 1786 O O . GLU A 1 230 ? 9.145 15.046 -37.453 1.00 34.50 230 GLU A O 1
ATOM 1791 N N . GLU A 1 231 ? 8.367 16.009 -39.345 1.00 29.88 231 GLU A N 1
ATOM 1792 C CA . GLU A 1 231 ? 8.531 17.403 -38.956 1.00 29.88 231 GLU A CA 1
ATOM 1793 C C . GLU A 1 231 ? 7.953 17.656 -37.564 1.00 29.88 231 GLU A C 1
ATOM 1795 O O . GLU A 1 231 ? 6.830 17.273 -37.244 1.00 29.88 231 GLU A O 1
ATOM 1800 N N . ALA A 1 232 ? 8.762 18.306 -36.731 1.00 28.72 232 ALA A N 1
ATOM 1801 C CA . ALA A 1 232 ? 8.438 18.629 -35.357 1.00 28.72 232 ALA A CA 1
ATOM 1802 C C . ALA A 1 232 ? 7.152 19.469 -35.267 1.00 28.72 232 ALA A C 1
ATOM 1804 O O . ALA A 1 232 ? 7.187 20.693 -35.389 1.00 28.72 232 ALA A O 1
ATOM 1805 N N . ALA A 1 233 ? 6.026 18.817 -34.987 1.00 29.31 233 ALA A N 1
ATOM 1806 C CA . ALA A 1 233 ? 4.904 19.465 -34.330 1.00 29.31 233 ALA A CA 1
ATOM 1807 C C . ALA A 1 233 ? 5.289 19.697 -32.855 1.00 29.31 233 ALA A C 1
ATOM 1809 O O . ALA A 1 233 ? 5.877 18.806 -32.231 1.00 29.31 233 ALA A O 1
ATOM 1810 N N . PRO A 1 234 ? 5.015 20.882 -32.284 1.00 27.98 234 PRO A N 1
ATOM 1811 C CA . PRO A 1 234 ? 5.382 21.175 -30.909 1.00 27.98 234 PRO A CA 1
ATOM 1812 C C . PRO A 1 234 ? 4.575 20.264 -29.981 1.00 27.98 234 PRO A C 1
ATOM 1814 O O . PRO A 1 234 ? 3.347 20.300 -29.967 1.00 27.98 234 PRO A O 1
ATOM 1817 N N . VAL A 1 235 ? 5.274 19.425 -29.221 1.00 33.03 235 VAL A N 1
ATOM 1818 C CA . VAL A 1 235 ? 4.684 18.705 -28.090 1.00 33.03 235 VAL A CA 1
ATOM 1819 C C . VAL A 1 235 ? 4.378 19.759 -27.017 1.00 33.03 235 VAL A C 1
ATOM 1821 O O . VAL A 1 235 ? 5.268 20.569 -26.743 1.00 33.03 235 VAL A O 1
ATOM 1824 N N . PRO A 1 236 ? 3.165 19.813 -26.437 1.00 27.92 236 PRO A N 1
ATOM 1825 C CA . PRO A 1 236 ? 2.900 20.706 -25.317 1.00 27.92 236 PRO A CA 1
ATOM 1826 C C . PRO A 1 236 ? 3.776 20.284 -24.135 1.00 27.92 236 PRO A C 1
ATOM 1828 O O . PRO A 1 236 ? 3.924 19.089 -23.878 1.00 27.92 236 PRO A O 1
ATOM 1831 N N . ASP A 1 237 ? 4.357 21.261 -23.441 1.00 27.42 237 ASP A N 1
ATOM 1832 C CA . ASP A 1 237 ? 5.067 21.059 -22.180 1.00 27.42 237 ASP A CA 1
ATOM 1833 C C . ASP A 1 237 ? 4.121 20.398 -21.154 1.00 27.42 237 ASP A C 1
ATOM 1835 O O . ASP A 1 237 ? 3.285 21.063 -20.545 1.00 27.42 237 ASP A O 1
ATOM 1839 N N . GLU A 1 238 ? 4.233 19.084 -20.946 1.00 34.59 238 GLU A N 1
ATOM 1840 C CA . GLU A 1 238 ? 3.722 18.437 -19.734 1.00 34.59 238 GLU A CA 1
ATOM 1841 C C . GLU A 1 238 ? 4.755 18.638 -18.621 1.00 34.59 238 GLU A C 1
ATOM 1843 O O . GLU A 1 238 ? 5.593 17.778 -18.382 1.00 34.59 238 GLU A O 1
ATOM 1848 N N . ASP A 1 239 ? 4.725 19.821 -18.008 1.00 32.19 239 ASP A N 1
ATOM 1849 C CA . ASP A 1 239 ? 5.208 20.091 -16.648 1.00 32.19 239 ASP A CA 1
ATOM 1850 C C . ASP A 1 239 ? 4.680 21.474 -16.208 1.00 32.19 239 ASP A C 1
ATOM 1852 O O . ASP A 1 239 ? 5.430 22.437 -16.058 1.00 32.19 239 ASP A O 1
ATOM 1856 N N . VAL A 1 240 ? 3.362 21.583 -16.001 1.00 26.11 240 VAL A N 1
ATOM 1857 C CA . VAL A 1 240 ? 2.774 22.613 -15.130 1.00 26.11 240 VAL A CA 1
ATOM 1858 C C . VAL A 1 240 ? 1.677 21.958 -14.294 1.00 26.11 240 VAL A C 1
ATOM 1860 O O . VAL A 1 240 ? 0.582 21.671 -14.770 1.00 26.11 240 VAL A O 1
ATOM 1863 N N . ILE A 1 241 ? 1.998 21.698 -13.030 1.00 30.83 241 ILE A N 1
ATO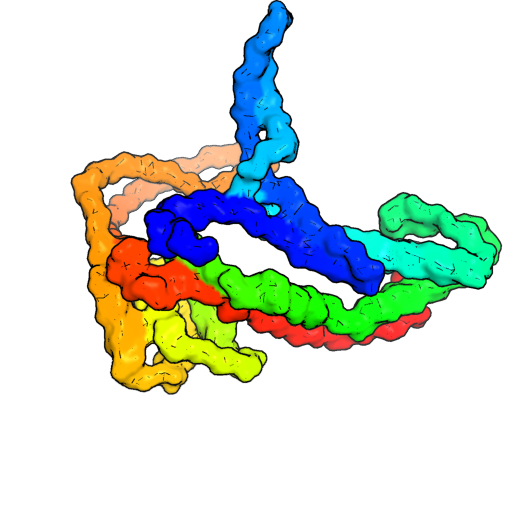M 1864 C CA . ILE A 1 241 ? 1.001 21.601 -11.967 1.00 30.83 241 ILE A CA 1
ATOM 1865 C C . ILE A 1 241 ? 0.569 23.050 -11.722 1.00 30.83 241 ILE A C 1
ATOM 1867 O O . ILE A 1 241 ? 1.367 23.847 -11.229 1.00 30.83 241 ILE A O 1
ATOM 1871 N N . GLU A 1 242 ? -0.638 23.419 -12.152 1.00 26.28 242 GLU A N 1
ATOM 1872 C CA . GLU A 1 242 ? -1.237 24.712 -11.809 1.00 26.28 242 GLU A CA 1
ATOM 1873 C C . GLU A 1 242 ? -1.614 24.698 -10.324 1.00 26.28 242 GLU A C 1
ATOM 1875 O O . GLU A 1 242 ? -2.672 24.198 -9.942 1.00 26.28 242 GLU A O 1
ATOM 1880 N N . ASP A 1 243 ? -0.731 25.241 -9.484 1.00 27.78 243 ASP A N 1
ATOM 1881 C CA . ASP A 1 243 ? -1.128 25.760 -8.180 1.00 27.78 243 ASP A CA 1
ATOM 1882 C C . ASP A 1 243 ? -1.820 27.110 -8.389 1.00 27.78 243 ASP A C 1
ATOM 1884 O O . ASP A 1 243 ? -1.274 28.066 -8.943 1.00 27.78 243 ASP A O 1
ATOM 1888 N N . PHE A 1 244 ? -3.067 27.150 -7.944 1.00 25.09 244 PHE A N 1
ATOM 1889 C CA . PHE A 1 244 ? -3.948 28.301 -7.956 1.00 25.09 244 PHE A CA 1
ATOM 1890 C C . PHE A 1 244 ? -3.484 29.302 -6.883 1.00 25.09 244 PHE A C 1
ATOM 1892 O O . PHE A 1 244 ? -3.773 29.115 -5.703 1.00 25.09 244 PHE A O 1
ATOM 1899 N N . VAL A 1 245 ? -2.776 30.369 -7.271 1.00 28.52 245 VAL A N 1
ATOM 1900 C CA . VAL A 1 245 ? -2.584 31.560 -6.423 1.00 28.52 245 VAL A CA 1
ATOM 1901 C C . VAL A 1 245 ? -2.760 32.822 -7.270 1.00 28.52 245 VAL A C 1
ATOM 1903 O O . VAL A 1 245 ? -1.968 33.122 -8.159 1.00 28.52 245 VAL A O 1
ATOM 1906 N N . GLU A 1 246 ? -3.840 33.546 -6.987 1.00 26.41 246 GLU A N 1
ATOM 1907 C CA . GLU A 1 246 ? -4.149 34.886 -7.491 1.00 26.41 246 GLU A CA 1
ATOM 1908 C C . GLU A 1 246 ? -3.089 35.904 -7.029 1.00 26.41 246 GLU A C 1
ATOM 1910 O O . GLU A 1 246 ? -2.812 35.999 -5.834 1.00 26.41 246 GLU A O 1
ATOM 1915 N N . GLY A 1 247 ? -2.545 36.712 -7.950 1.00 24.91 247 GLY A N 1
ATOM 1916 C CA . GLY A 1 247 ? -1.784 37.913 -7.579 1.00 24.91 247 GLY A CA 1
ATOM 1917 C C . GLY A 1 247 ? -0.711 38.383 -8.567 1.00 24.91 247 GLY A C 1
ATOM 1918 O O . GLY A 1 247 ? 0.456 38.064 -8.397 1.00 24.91 247 GLY A O 1
ATOM 1919 N N . SER A 1 248 ? -1.134 39.210 -9.531 1.00 25.36 248 SER A N 1
ATOM 1920 C CA . SER A 1 248 ? -0.451 40.406 -10.077 1.00 25.36 248 SER A CA 1
ATOM 1921 C C . SER A 1 248 ? 1.007 40.380 -10.604 1.00 25.36 248 SER A C 1
ATOM 1923 O O . SER A 1 248 ? 1.959 40.119 -9.879 1.00 25.36 248 SER A O 1
ATOM 1925 N N . GLU A 1 249 ? 1.107 40.930 -11.825 1.00 23.92 249 GLU A N 1
ATOM 1926 C CA . GLU A 1 249 ? 2.178 41.745 -12.442 1.00 23.92 249 GLU A CA 1
ATOM 1927 C C . GLU A 1 249 ? 3.165 41.120 -13.454 1.00 23.92 249 GLU A C 1
ATOM 1929 O O . GLU A 1 249 ? 3.890 40.158 -13.216 1.00 23.92 249 GLU A O 1
ATOM 1934 N N . GLU A 1 250 ? 3.158 41.757 -14.634 1.00 28.94 250 GLU A N 1
ATOM 1935 C CA . GLU A 1 250 ? 3.927 41.506 -15.853 1.00 28.94 250 GLU A CA 1
ATOM 1936 C C . GLU A 1 250 ? 5.441 41.707 -15.679 1.00 28.94 250 GLU A C 1
ATOM 1938 O O . GLU A 1 250 ? 5.891 42.680 -15.079 1.00 28.94 250 GLU A O 1
ATOM 1943 N N . SER A 1 251 ? 6.250 40.882 -16.356 1.00 24.75 251 SER A N 1
ATOM 1944 C CA . SER A 1 251 ? 7.468 41.378 -17.021 1.00 24.75 251 SER A CA 1
ATOM 1945 C C . SER A 1 251 ? 7.988 40.421 -18.107 1.00 24.75 251 SER A C 1
ATOM 1947 O O . SER A 1 251 ? 8.282 39.250 -17.868 1.00 24.75 251 SER A O 1
ATOM 1949 N N . GLU A 1 252 ? 8.133 40.947 -19.328 1.00 30.55 252 GLU A N 1
ATOM 1950 C CA . GLU A 1 252 ? 8.782 40.309 -20.481 1.00 30.55 252 GLU A CA 1
ATOM 1951 C C . GLU A 1 252 ? 10.296 40.121 -20.272 1.00 30.55 252 GLU A C 1
ATOM 1953 O O . GLU A 1 252 ? 10.996 41.078 -19.934 1.00 30.55 252 GLU A O 1
ATOM 1958 N N . LYS A 1 253 ? 10.847 38.936 -20.601 1.00 25.34 253 LYS A N 1
ATOM 1959 C CA . LYS A 1 253 ? 12.294 38.737 -20.856 1.00 25.34 253 LYS A CA 1
ATOM 1960 C C . LYS A 1 253 ? 12.582 37.733 -22.000 1.00 25.34 253 LYS A C 1
ATOM 1962 O O . LYS A 1 253 ? 11.756 36.875 -22.296 1.00 25.34 253 LYS A O 1
ATOM 1967 N N . PRO A 1 254 ? 13.741 37.850 -22.689 1.00 23.06 254 PRO A N 1
ATOM 1968 C CA . PRO A 1 254 ? 13.859 37.622 -24.135 1.00 23.06 254 PRO A CA 1
ATOM 1969 C C . PRO A 1 254 ? 14.282 36.204 -24.569 1.00 23.06 254 PRO A C 1
ATOM 1971 O O . PRO A 1 254 ? 15.044 35.506 -23.898 1.00 23.06 254 PRO A O 1
ATOM 1974 N N . LYS A 1 255 ? 13.847 35.821 -25.781 1.00 26.12 255 LYS A N 1
ATOM 1975 C CA . LYS A 1 255 ? 14.137 34.550 -26.475 1.00 26.12 255 LYS A CA 1
ATOM 1976 C C . LYS A 1 255 ? 15.632 34.391 -26.815 1.00 26.12 255 LYS A C 1
ATOM 1978 O O . LYS A 1 255 ? 16.154 35.104 -27.670 1.00 26.12 255 LYS A O 1
ATOM 1983 N N . LYS A 1 256 ? 16.306 33.382 -26.242 1.00 25.83 256 LYS A N 1
ATOM 1984 C CA . LYS A 1 256 ? 17.596 32.858 -26.744 1.00 25.83 256 LYS A CA 1
ATOM 1985 C C . LYS A 1 256 ? 17.375 31.587 -27.573 1.00 25.83 256 LYS A C 1
ATOM 1987 O O . LYS A 1 256 ? 16.824 30.606 -27.081 1.00 25.83 256 LYS A O 1
ATOM 1992 N N . ARG A 1 257 ? 17.844 31.605 -28.827 1.00 27.17 257 ARG A N 1
ATOM 1993 C CA . ARG A 1 257 ? 17.893 30.456 -29.753 1.00 27.17 257 ARG A CA 1
ATOM 1994 C C . ARG A 1 257 ? 18.761 29.327 -29.166 1.00 27.17 257 ARG A C 1
ATOM 1996 O O . ARG A 1 257 ? 19.934 29.559 -28.885 1.00 27.17 257 ARG A O 1
ATOM 2003 N N . LYS A 1 258 ? 18.209 28.115 -29.004 1.00 28.05 258 LYS A N 1
ATOM 2004 C CA . LYS A 1 258 ? 18.961 26.890 -28.655 1.00 28.05 258 LYS A CA 1
ATOM 2005 C C . LYS A 1 258 ? 19.307 26.093 -29.923 1.00 28.05 258 LYS A C 1
ATOM 2007 O O . LYS A 1 258 ? 18.483 25.972 -30.823 1.00 28.05 258 LYS A O 1
ATOM 2012 N N . ALA A 1 259 ? 20.539 25.586 -29.977 1.00 24.92 259 ALA A N 1
ATOM 2013 C CA . ALA A 1 259 ? 21.085 24.734 -31.038 1.00 24.92 259 ALA A CA 1
ATOM 2014 C C . ALA A 1 259 ? 20.398 23.347 -31.088 1.00 24.92 259 ALA A C 1
ATOM 2016 O O . ALA A 1 259 ? 19.868 22.909 -30.064 1.00 24.92 259 ALA A O 1
ATOM 2017 N N . PRO A 1 260 ? 20.416 22.634 -32.234 1.00 24.61 260 PRO A N 1
ATOM 2018 C CA . PRO A 1 260 ? 19.672 21.389 -32.401 1.00 24.61 260 PRO A CA 1
ATOM 2019 C C . PRO A 1 260 ? 20.308 20.253 -31.590 1.00 24.61 260 PRO A C 1
ATOM 2021 O O . PRO A 1 260 ? 21.417 19.792 -31.869 1.00 24.61 260 PRO A O 1
ATOM 2024 N N . THR A 1 261 ? 19.597 19.780 -30.571 1.00 28.17 261 THR A N 1
ATOM 2025 C CA . THR A 1 261 ? 19.927 18.553 -29.841 1.00 28.17 261 THR A CA 1
ATOM 2026 C C . THR A 1 261 ? 19.672 17.342 -30.736 1.00 28.17 261 THR A C 1
ATOM 2028 O O . THR A 1 261 ? 18.527 17.038 -31.053 1.00 28.17 261 THR A O 1
ATOM 2031 N N . LYS A 1 262 ? 20.736 16.626 -31.126 1.00 30.19 262 LYS A N 1
ATOM 2032 C CA . LYS A 1 262 ? 20.639 15.308 -31.776 1.00 30.19 262 LYS A CA 1
ATOM 2033 C C . LYS A 1 262 ? 19.870 14.350 -30.855 1.00 30.19 262 LYS A C 1
ATOM 2035 O O . LYS A 1 262 ? 20.410 13.915 -29.837 1.00 30.19 262 LYS A O 1
ATOM 2040 N N . SER A 1 263 ? 18.623 14.028 -31.193 1.00 34.44 263 SER A N 1
ATOM 2041 C CA . SER A 1 263 ? 17.820 13.033 -30.479 1.00 34.44 263 SER A CA 1
ATOM 2042 C C . SER A 1 263 ? 18.393 11.638 -30.739 1.00 34.44 263 SER A C 1
ATOM 2044 O O . SER A 1 263 ? 18.312 11.123 -31.854 1.00 34.44 263 SER A O 1
ATOM 2046 N N . LYS A 1 264 ? 19.005 11.014 -29.728 1.00 42.62 264 LYS A N 1
ATOM 2047 C CA . LYS A 1 264 ? 19.383 9.596 -29.804 1.00 42.62 264 LYS A CA 1
ATOM 2048 C C . LYS A 1 264 ? 18.101 8.756 -29.713 1.00 42.62 264 LYS A C 1
ATOM 2050 O O . LYS A 1 264 ? 17.310 8.971 -28.802 1.00 42.62 264 LYS A O 1
ATOM 2055 N N . GLY A 1 265 ? 17.888 7.842 -30.665 1.00 44.84 265 GLY A N 1
ATOM 2056 C CA . GLY A 1 265 ? 16.663 7.033 -30.778 1.00 44.84 265 GLY A CA 1
ATOM 2057 C C . GLY A 1 265 ? 16.341 6.204 -29.527 1.00 44.84 265 GLY A C 1
ATOM 2058 O O . GLY A 1 265 ? 17.255 5.828 -28.779 1.00 44.84 265 GLY A O 1
ATOM 2059 N N . ARG A 1 266 ? 15.044 5.939 -29.315 1.00 53.38 266 ARG A N 1
ATOM 2060 C CA . ARG A 1 266 ? 14.491 5.151 -28.200 1.00 53.38 266 ARG A CA 1
ATOM 2061 C C . ARG A 1 266 ? 14.621 3.656 -28.511 1.00 53.38 266 ARG A C 1
ATOM 2063 O O . ARG A 1 266 ? 14.431 3.248 -29.651 1.00 53.38 266 ARG A O 1
ATOM 2070 N N . VAL A 1 267 ? 14.942 2.848 -27.502 1.00 54.81 267 VAL A N 1
ATOM 2071 C CA . VAL A 1 267 ? 14.999 1.384 -27.649 1.00 54.81 267 VAL A CA 1
ATOM 2072 C C . VAL A 1 267 ? 13.602 0.858 -27.972 1.00 54.81 267 VAL A C 1
ATOM 2074 O O . VAL A 1 267 ? 12.638 1.166 -27.264 1.00 54.81 267 VAL A O 1
ATOM 2077 N N . VAL A 1 268 ? 13.483 0.096 -29.059 1.00 55.28 268 VAL A N 1
ATOM 2078 C CA . VAL A 1 268 ? 12.212 -0.465 -29.523 1.00 55.28 268 VAL A CA 1
ATOM 2079 C C . VAL A 1 268 ? 12.051 -1.855 -28.924 1.00 55.28 268 VAL A C 1
ATOM 2081 O O . VAL A 1 268 ? 12.849 -2.748 -29.192 1.00 55.28 268 VAL A O 1
ATOM 2084 N N . ALA A 1 269 ? 10.990 -2.053 -28.131 1.00 49.59 269 ALA A N 1
ATOM 2085 C CA . ALA A 1 269 ? 10.738 -3.316 -27.430 1.00 49.59 269 ALA A CA 1
ATOM 2086 C C . ALA A 1 269 ? 10.798 -4.552 -28.337 1.00 49.59 269 ALA A C 1
ATOM 2088 O O . ALA A 1 269 ? 11.243 -5.592 -27.879 1.00 49.59 269 ALA A O 1
ATOM 2089 N N . GLY A 1 270 ? 10.374 -4.457 -29.601 1.00 49.28 270 GLY A N 1
ATOM 2090 C CA . GLY A 1 270 ? 10.304 -5.597 -30.525 1.00 49.28 270 GLY A CA 1
ATOM 2091 C C . GLY A 1 270 ? 11.636 -6.077 -31.114 1.00 49.28 270 GLY A C 1
ATOM 2092 O O . GLY A 1 270 ? 11.624 -7.069 -31.832 1.00 49.28 270 GLY A O 1
ATOM 2093 N N . LYS A 1 271 ? 12.756 -5.387 -30.853 1.00 54.19 271 LYS A N 1
ATOM 2094 C CA . LYS A 1 271 ? 14.092 -5.755 -31.364 1.00 54.19 271 LYS A CA 1
ATOM 2095 C C . LYS A 1 271 ? 15.080 -6.187 -30.282 1.00 54.19 271 LYS A C 1
ATOM 2097 O O . LYS A 1 271 ? 16.213 -6.528 -30.599 1.00 54.19 271 LYS A O 1
ATOM 2102 N N . LEU A 1 272 ? 14.669 -6.130 -29.018 1.00 57.78 272 LEU A N 1
ATOM 2103 C CA . LEU A 1 272 ? 15.456 -6.668 -27.918 1.00 57.78 272 LEU A CA 1
ATOM 2104 C C . LEU A 1 272 ? 15.303 -8.194 -27.904 1.00 57.78 272 LEU A C 1
ATOM 2106 O O . LEU A 1 272 ? 14.233 -8.694 -28.251 1.00 57.78 272 LEU A O 1
ATOM 2110 N N . ASP A 1 273 ? 16.352 -8.909 -27.495 1.00 56.97 273 ASP A N 1
ATOM 2111 C CA . ASP A 1 273 ? 16.308 -10.364 -27.332 1.00 56.97 273 ASP A CA 1
ATOM 2112 C C . ASP A 1 273 ? 15.089 -10.767 -26.478 1.00 56.97 273 ASP A C 1
ATOM 2114 O O . ASP A 1 273 ? 14.756 -10.078 -25.504 1.00 56.97 273 ASP A O 1
ATOM 2118 N N . SER A 1 274 ? 14.388 -11.842 -26.847 1.00 57.72 274 SER A N 1
ATOM 2119 C CA . SER A 1 274 ? 13.075 -12.191 -26.271 1.00 57.72 274 SER A CA 1
ATOM 2120 C C . SER A 1 274 ? 13.121 -12.387 -24.752 1.00 57.72 274 SER A C 1
ATOM 2122 O O . SER A 1 274 ? 12.155 -12.076 -24.052 1.00 57.72 274 SER A O 1
ATOM 2124 N N . ASP A 1 275 ? 14.273 -12.816 -24.236 1.00 59.41 275 ASP A N 1
ATOM 2125 C CA . ASP A 1 275 ? 14.525 -13.020 -22.806 1.00 59.41 275 ASP A CA 1
ATOM 2126 C C . ASP A 1 275 ? 14.757 -11.714 -22.031 1.00 59.41 275 ASP A C 1
ATOM 2128 O O . ASP A 1 275 ? 14.608 -11.681 -20.811 1.00 59.41 275 ASP A O 1
ATOM 2132 N N . LEU A 1 276 ? 15.115 -10.629 -22.720 1.00 63.69 276 LEU A N 1
ATOM 2133 C CA . LEU A 1 276 ? 15.449 -9.337 -22.117 1.00 63.69 276 LEU A CA 1
ATOM 2134 C C . LEU A 1 276 ? 14.334 -8.308 -22.273 1.00 63.69 276 LEU A C 1
ATOM 2136 O O . LEU A 1 276 ? 14.374 -7.264 -21.635 1.00 63.69 276 LEU A O 1
ATOM 2140 N N . GLN A 1 277 ? 13.312 -8.592 -23.079 1.00 67.44 277 GLN A N 1
ATOM 2141 C CA . GLN A 1 277 ? 12.165 -7.707 -23.288 1.00 67.44 277 GLN A CA 1
ATOM 2142 C C . GLN A 1 277 ? 11.349 -7.458 -22.002 1.00 67.44 277 GLN A C 1
ATOM 2144 O O . GLN A 1 277 ? 10.691 -6.417 -21.865 1.00 67.44 277 GLN A O 1
ATOM 2149 N N . TYR A 1 278 ? 11.428 -8.389 -21.049 1.00 73.50 278 TYR A N 1
ATOM 2150 C CA . TYR A 1 278 ? 10.672 -8.394 -19.805 1.00 73.50 278 TYR A CA 1
ATOM 2151 C C . TYR A 1 278 ? 11.581 -8.615 -18.592 1.00 73.50 278 TYR A C 1
ATOM 2153 O O . TYR A 1 278 ? 12.415 -9.513 -18.598 1.00 73.50 278 TYR A O 1
ATOM 2161 N N . ILE A 1 279 ? 11.366 -7.847 -17.524 1.00 77.94 279 ILE A N 1
ATOM 2162 C CA . ILE A 1 279 ? 12.055 -8.012 -16.234 1.00 77.94 279 ILE A CA 1
ATOM 2163 C C . ILE A 1 279 ? 11.071 -8.570 -15.204 1.00 77.94 279 ILE A C 1
ATOM 2165 O O . ILE A 1 279 ? 9.900 -8.189 -15.209 1.00 77.94 279 ILE A O 1
ATOM 2169 N N . LEU A 1 280 ? 11.527 -9.446 -14.308 1.00 81.56 280 LEU A N 1
ATOM 2170 C CA . LEU A 1 280 ? 10.731 -9.897 -13.164 1.00 81.56 280 LEU A CA 1
ATOM 2171 C C . LEU A 1 280 ? 10.426 -8.732 -12.216 1.00 81.56 280 LEU A C 1
ATOM 2173 O O . LEU A 1 280 ? 11.310 -7.954 -11.860 1.00 81.56 280 LEU A O 1
ATOM 2177 N N . LEU A 1 281 ? 9.175 -8.617 -11.768 1.00 83.06 281 LEU A N 1
ATOM 2178 C CA . LEU A 1 281 ? 8.770 -7.538 -10.864 1.00 83.06 281 LEU A CA 1
ATOM 2179 C C . LEU A 1 281 ? 9.516 -7.604 -9.521 1.00 83.06 281 LEU A C 1
ATOM 2181 O O . LEU A 1 281 ? 9.862 -6.565 -8.965 1.00 83.06 281 LEU A O 1
ATOM 2185 N N . THR A 1 282 ? 9.821 -8.806 -9.030 1.00 82.38 282 THR A N 1
ATOM 2186 C CA . THR A 1 282 ? 10.571 -9.022 -7.782 1.00 82.38 282 THR A CA 1
ATOM 2187 C C . THR A 1 282 ? 11.960 -8.396 -7.804 1.00 82.38 282 THR A C 1
ATOM 2189 O O . THR A 1 282 ? 12.420 -7.897 -6.780 1.00 82.38 282 THR A O 1
ATOM 2192 N N . ASP A 1 283 ? 12.608 -8.353 -8.971 1.00 77.88 283 ASP A N 1
ATOM 2193 C CA . ASP A 1 283 ? 13.943 -7.770 -9.115 1.00 77.88 283 ASP A CA 1
ATOM 2194 C C . ASP A 1 283 ? 13.923 -6.238 -9.055 1.00 77.88 283 ASP A C 1
ATOM 2196 O O . ASP A 1 283 ? 14.936 -5.620 -8.709 1.00 77.88 283 ASP A O 1
ATOM 2200 N N . LEU A 1 284 ? 12.767 -5.641 -9.363 1.00 79.81 284 LEU A N 1
ATOM 2201 C CA . LEU A 1 284 ? 12.533 -4.198 -9.379 1.00 79.81 284 LEU A CA 1
ATOM 2202 C C . LEU A 1 284 ? 12.132 -3.636 -8.011 1.00 79.81 284 LEU A C 1
ATOM 2204 O O . LEU A 1 284 ? 12.151 -2.417 -7.836 1.00 79.81 284 LEU A O 1
ATOM 2208 N N . LEU A 1 285 ? 11.751 -4.486 -7.050 1.00 82.50 285 LEU A N 1
ATOM 2209 C CA . LEU A 1 285 ? 11.324 -4.022 -5.732 1.00 82.50 285 LEU A CA 1
ATOM 2210 C C . LEU A 1 285 ? 12.507 -3.382 -4.981 1.00 82.50 285 LEU A C 1
ATOM 2212 O O . LEU A 1 285 ? 13.517 -4.058 -4.746 1.00 82.50 285 LEU A O 1
ATOM 2216 N N . PRO A 1 286 ? 12.391 -2.103 -4.564 1.00 79.69 286 PRO A N 1
ATOM 2217 C CA . PRO A 1 286 ? 13.470 -1.400 -3.879 1.00 79.69 286 PRO A CA 1
ATOM 2218 C C . PRO A 1 286 ? 13.770 -2.069 -2.553 1.00 79.69 286 PRO A C 1
ATOM 2220 O O . PRO A 1 286 ? 12.847 -2.567 -1.918 1.00 79.69 286 PRO A O 1
ATOM 2223 N N . ILE A 1 287 ? 15.021 -2.065 -2.101 1.00 81.88 287 ILE A N 1
ATOM 2224 C CA . ILE A 1 287 ? 15.341 -2.510 -0.738 1.00 81.88 287 ILE A CA 1
ATOM 2225 C C . ILE A 1 287 ? 14.555 -1.702 0.303 1.00 81.88 287 ILE A C 1
ATOM 2227 O O . ILE A 1 287 ? 14.256 -0.523 0.099 1.00 81.88 287 ILE A O 1
ATOM 2231 N N . LEU A 1 288 ? 14.191 -2.350 1.408 1.00 83.19 288 LEU A N 1
ATOM 2232 C CA . LEU A 1 288 ? 13.523 -1.644 2.492 1.00 83.19 288 LEU A CA 1
ATOM 2233 C C . LEU A 1 288 ? 14.526 -0.733 3.208 1.00 83.19 288 LEU A C 1
ATOM 2235 O O . LEU A 1 288 ? 15.669 -1.147 3.414 1.00 83.19 288 LEU A O 1
ATOM 2239 N N . PRO A 1 289 ? 14.122 0.492 3.582 1.00 82.56 289 PRO A N 1
ATOM 2240 C CA . PRO A 1 289 ? 14.938 1.325 4.449 1.00 82.56 289 PRO A CA 1
ATOM 2241 C C . PRO A 1 289 ? 15.080 0.668 5.827 1.00 82.56 289 PRO A C 1
ATOM 2243 O O . PRO A 1 289 ? 14.187 -0.060 6.272 1.00 82.56 289 PRO A O 1
ATOM 2246 N N . GLU A 1 290 ? 16.188 0.949 6.511 1.00 79.69 290 GLU A N 1
ATOM 2247 C CA . GLU A 1 290 ? 16.366 0.526 7.900 1.00 79.69 290 GLU A CA 1
ATOM 2248 C C . GLU A 1 290 ? 15.278 1.149 8.785 1.00 79.69 290 GLU A C 1
ATOM 2250 O O . GLU A 1 290 ? 14.839 2.285 8.573 1.00 79.69 290 GLU A O 1
ATOM 2255 N N . LYS A 1 291 ? 14.804 0.381 9.773 1.00 76.94 291 LYS A N 1
ATOM 2256 C CA . LYS A 1 291 ? 13.843 0.885 10.756 1.00 76.94 291 LYS A CA 1
ATOM 2257 C C . LYS A 1 291 ? 14.536 1.989 11.557 1.00 76.94 291 LYS A C 1
ATOM 2259 O O . LYS A 1 291 ? 15.641 1.780 12.039 1.00 76.94 291 LYS A O 1
ATOM 2264 N N . GLY A 1 292 ? 13.892 3.147 11.686 1.00 76.50 292 GLY A N 1
ATOM 2265 C CA . GLY A 1 292 ? 14.441 4.239 12.489 1.00 76.50 292 GLY A CA 1
ATOM 2266 C C . GLY A 1 292 ? 14.580 3.863 13.968 1.00 76.50 292 GLY A C 1
ATOM 2267 O O . GLY A 1 292 ? 13.894 2.963 14.454 1.00 76.50 292 GLY A O 1
ATOM 2268 N N . ASP A 1 293 ? 15.403 4.616 14.698 1.00 77.88 293 ASP A N 1
ATOM 2269 C CA . ASP A 1 293 ? 15.761 4.366 16.108 1.00 77.88 293 ASP A CA 1
ATOM 2270 C C . ASP A 1 293 ? 14.623 4.628 17.117 1.00 77.88 293 ASP A C 1
ATOM 2272 O O . ASP A 1 293 ? 14.837 4.671 18.333 1.00 77.88 293 ASP A O 1
ATOM 2276 N N . PHE A 1 294 ? 13.400 4.867 16.635 1.00 79.81 294 PHE A N 1
ATOM 2277 C CA . PHE A 1 294 ? 12.268 5.176 17.494 1.00 79.81 294 PHE A CA 1
ATOM 2278 C C . PHE A 1 294 ? 11.753 3.916 18.192 1.00 79.81 294 PHE A C 1
ATOM 2280 O O . PHE A 1 294 ? 11.168 3.023 17.575 1.00 79.81 294 PHE A O 1
ATOM 2287 N N . ASP A 1 295 ? 11.938 3.884 19.507 1.00 81.69 295 ASP A N 1
ATOM 2288 C CA . ASP A 1 295 ? 11.401 2.837 20.361 1.00 81.69 295 ASP A CA 1
ATOM 2289 C C . ASP A 1 295 ? 9.917 3.083 20.660 1.00 81.69 295 ASP A C 1
ATOM 2291 O O . ASP A 1 295 ? 9.547 3.969 21.436 1.00 81.69 295 ASP A O 1
ATOM 2295 N N . VAL A 1 296 ? 9.071 2.256 20.046 1.00 83.31 296 VAL A N 1
ATOM 2296 C CA . VAL A 1 296 ? 7.611 2.281 20.189 1.00 83.31 296 VAL A CA 1
ATOM 2297 C C . VAL A 1 296 ? 7.189 2.018 21.640 1.00 83.31 296 VAL A C 1
ATOM 2299 O O . VAL A 1 296 ? 6.150 2.516 22.061 1.00 83.31 296 VAL A O 1
ATOM 2302 N N . ALA A 1 297 ? 7.990 1.310 22.446 1.00 82.62 297 ALA A N 1
ATOM 2303 C CA . ALA A 1 297 ? 7.648 1.022 23.840 1.00 82.62 297 ALA A CA 1
ATOM 2304 C C . ALA A 1 297 ? 7.561 2.291 24.706 1.00 82.62 297 ALA A C 1
ATOM 2306 O O . ALA A 1 297 ? 6.762 2.340 25.642 1.00 82.62 297 ALA A O 1
ATOM 2307 N N . LYS A 1 298 ? 8.293 3.355 24.344 1.00 82.94 298 LYS A N 1
ATOM 2308 C CA . LYS A 1 298 ? 8.253 4.656 25.040 1.00 82.94 298 LYS A CA 1
ATOM 2309 C C . LYS A 1 298 ? 6.874 5.316 25.001 1.00 82.94 298 LYS A C 1
ATOM 2311 O O . LYS A 1 298 ? 6.574 6.163 25.836 1.00 82.94 298 LYS A O 1
ATOM 2316 N N . ILE A 1 299 ? 6.012 4.914 24.063 1.00 82.31 299 ILE A N 1
ATOM 2317 C CA . ILE A 1 299 ? 4.629 5.397 23.977 1.00 82.31 299 ILE A CA 1
ATOM 2318 C C . ILE A 1 299 ? 3.828 5.021 25.224 1.00 82.31 299 ILE A C 1
ATOM 2320 O O . ILE A 1 299 ? 2.951 5.784 25.622 1.00 82.31 299 ILE A O 1
ATOM 2324 N N . LYS A 1 300 ? 4.147 3.897 25.876 1.00 80.44 300 LYS A N 1
ATOM 2325 C CA . LYS A 1 300 ? 3.437 3.438 27.076 1.00 80.44 300 LYS A CA 1
ATOM 2326 C C . LYS A 1 300 ? 3.515 4.439 28.231 1.00 80.44 300 LYS A C 1
ATOM 2328 O O . LYS A 1 300 ? 2.569 4.556 29.000 1.00 80.44 300 LYS A O 1
ATOM 2333 N N . GLU A 1 301 ? 4.620 5.172 28.319 1.00 79.62 301 GLU A N 1
ATOM 2334 C CA . GLU A 1 301 ? 4.882 6.172 29.362 1.00 79.62 301 GLU A CA 1
ATOM 2335 C C . GLU A 1 301 ? 4.433 7.585 28.953 1.00 79.62 301 GLU A C 1
ATOM 2337 O O . GLU A 1 301 ? 4.462 8.514 29.761 1.00 79.62 301 GLU A O 1
ATOM 2342 N N . SER A 1 302 ? 4.019 7.773 27.696 1.00 77.62 302 SER A N 1
ATOM 2343 C CA . SER A 1 302 ? 3.644 9.086 27.181 1.00 77.62 302 SER A CA 1
ATOM 2344 C C . SER A 1 302 ? 2.257 9.499 27.662 1.00 77.62 302 SER A C 1
ATOM 2346 O O . SER A 1 302 ? 1.251 8.875 27.322 1.00 77.62 302 SER A O 1
ATOM 2348 N N . GLN A 1 303 ? 2.201 10.622 28.379 1.00 69.06 303 GLN A N 1
ATOM 2349 C CA . GLN A 1 303 ? 0.939 11.234 28.804 1.00 69.06 303 GLN A CA 1
ATOM 2350 C C . GLN A 1 303 ? 0.179 11.940 27.672 1.00 69.06 303 GLN A C 1
ATOM 2352 O O . GLN A 1 303 ? -1.002 12.220 27.829 1.00 69.06 303 GLN A O 1
ATOM 2357 N N . TYR A 1 304 ? 0.838 12.219 26.543 1.00 67.44 304 TYR A N 1
ATOM 2358 C CA . TYR A 1 304 ? 0.263 12.971 25.418 1.00 67.44 304 TYR A CA 1
ATOM 2359 C C . TYR A 1 304 ? -0.085 12.092 24.214 1.00 67.44 304 TYR A C 1
ATOM 2361 O O . TYR A 1 304 ? -0.723 12.547 23.270 1.00 67.44 304 TYR A O 1
ATOM 2369 N N . PHE A 1 305 ? 0.370 10.837 24.200 1.00 65.62 305 PHE A N 1
ATOM 2370 C CA . PHE A 1 305 ? 0.059 9.916 23.113 1.00 65.62 305 PHE A CA 1
ATOM 2371 C C . PHE A 1 305 ? -1.288 9.245 23.409 1.00 65.62 305 PHE A C 1
ATOM 2373 O O . PHE A 1 305 ? -1.425 8.573 24.436 1.00 65.62 305 PHE A O 1
ATOM 2380 N N . PHE A 1 306 ? -2.266 9.465 22.523 1.00 66.44 306 PHE A N 1
ATOM 2381 C CA . PHE A 1 306 ? -3.670 9.041 22.665 1.00 66.44 306 PHE A CA 1
ATOM 2382 C C . PHE A 1 306 ? -4.398 9.585 23.910 1.00 66.44 306 PHE A C 1
ATOM 2384 O O . PHE A 1 306 ? -5.226 8.881 24.494 1.00 66.44 306 PHE A O 1
ATOM 2391 N N . SER A 1 307 ? -4.059 10.807 24.338 1.00 56.84 307 SER A N 1
ATOM 2392 C CA . SER A 1 307 ? -4.808 11.570 25.351 1.00 56.84 307 SER A CA 1
ATOM 2393 C C . SER A 1 307 ? -6.069 12.203 24.778 1.00 56.84 307 SER A C 1
ATOM 2395 O O . SER A 1 307 ? -5.933 12.795 23.681 1.00 56.84 307 SER A O 1
#